Protein AF-A0A7S2F6W6-F1 (afdb_monomer_lite)

Structure (mmCIF, N/CA/C/O backbone):
data_AF-A0A7S2F6W6-F1
#
_entry.id   AF-A0A7S2F6W6-F1
#
loop_
_atom_site.group_PDB
_atom_site.id
_atom_site.type_symbol
_atom_site.label_atom_id
_atom_site.label_alt_id
_atom_site.label_comp_id
_atom_site.label_asym_id
_atom_site.label_entity_id
_atom_site.label_seq_id
_atom_site.pdbx_PDB_ins_code
_atom_site.Cartn_x
_atom_site.Cartn_y
_atom_site.Cartn_z
_atom_site.occupancy
_atom_site.B_iso_or_equiv
_atom_site.auth_seq_id
_atom_site.auth_comp_id
_atom_site.auth_asym_id
_atom_site.auth_atom_id
_atom_site.pdbx_PDB_model_num
ATOM 1 N N . ASP A 1 1 ? -5.584 -0.679 -5.404 1.00 75.81 1 ASP A N 1
ATOM 2 C CA . ASP A 1 1 ? -6.414 0.192 -4.549 1.00 75.81 1 ASP A CA 1
ATOM 3 C C . ASP A 1 1 ? -7.003 -0.511 -3.312 1.00 75.81 1 ASP A C 1
ATOM 5 O O . ASP A 1 1 ? -6.869 0.000 -2.208 1.00 75.81 1 ASP A O 1
ATOM 9 N N . GLY A 1 2 ? -7.574 -1.720 -3.434 1.00 91.69 2 GLY A N 1
ATOM 10 C CA . GLY A 1 2 ? -8.338 -2.366 -2.347 1.00 91.69 2 GLY A CA 1
ATOM 11 C C . GLY A 1 2 ? -7.714 -2.385 -0.938 1.00 91.69 2 GLY A C 1
ATOM 12 O O . GLY A 1 2 ? -8.423 -2.104 0.025 1.00 91.69 2 GLY A O 1
ATOM 13 N N . ALA A 1 3 ? -6.413 -2.676 -0.798 1.00 94.25 3 ALA A N 1
ATOM 14 C CA . ALA A 1 3 ? -5.747 -2.687 0.511 1.00 94.25 3 ALA A CA 1
ATOM 15 C C . ALA A 1 3 ? -5.611 -1.297 1.139 1.00 94.25 3 ALA A C 1
ATOM 17 O O . ALA A 1 3 ? -5.966 -1.122 2.301 1.00 94.25 3 ALA A O 1
ATOM 18 N N . CYS A 1 4 ? -5.179 -0.303 0.359 1.00 95.56 4 CYS A N 1
ATOM 19 C CA . CYS A 1 4 ? -5.076 1.077 0.826 1.00 95.56 4 CYS A CA 1
ATOM 20 C C . CYS A 1 4 ? -6.436 1.574 1.327 1.00 95.56 4 CYS A C 1
ATOM 22 O O . CYS A 1 4 ? -6.535 2.061 2.448 1.00 95.56 4 CYS A O 1
ATOM 24 N N . ARG A 1 5 ? -7.501 1.359 0.543 1.00 96.25 5 ARG A N 1
ATOM 25 C C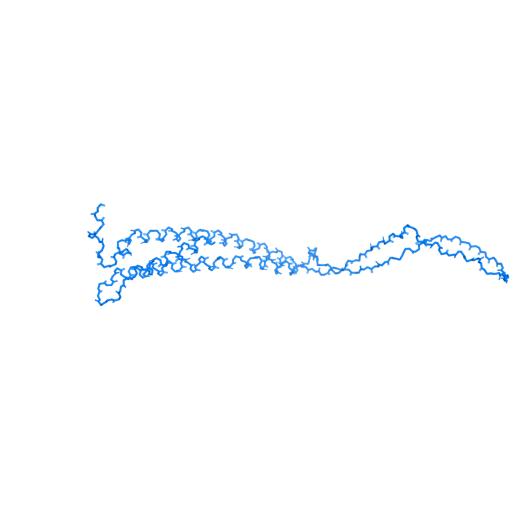A . ARG A 1 5 ? -8.862 1.752 0.926 1.00 96.25 5 ARG A CA 1
ATOM 26 C C . ARG A 1 5 ? -9.311 1.109 2.240 1.00 96.25 5 ARG A C 1
ATOM 28 O O . ARG A 1 5 ? -9.831 1.803 3.104 1.00 96.25 5 ARG A O 1
ATOM 35 N N . ARG A 1 6 ? -9.096 -0.201 2.405 1.00 97.56 6 ARG A N 1
ATOM 36 C CA . ARG A 1 6 ? -9.490 -0.934 3.622 1.00 97.56 6 ARG A CA 1
ATOM 37 C C . ARG A 1 6 ? -8.746 -0.436 4.862 1.00 97.56 6 ARG A C 1
ATOM 39 O O . ARG A 1 6 ? -9.393 -0.192 5.876 1.00 97.56 6 ARG A O 1
ATOM 46 N N . PHE A 1 7 ? -7.429 -0.232 4.777 1.00 98.06 7 PHE A N 1
ATOM 47 C CA . PHE A 1 7 ? -6.668 0.323 5.901 1.00 98.06 7 PHE A CA 1
ATOM 48 C C . PHE A 1 7 ? -7.068 1.772 6.211 1.00 98.06 7 PHE A C 1
ATOM 50 O O . PHE A 1 7 ? -7.196 2.111 7.381 1.00 98.06 7 PHE A O 1
ATOM 57 N N . THR A 1 8 ? -7.370 2.598 5.203 1.00 97.81 8 THR A N 1
ATOM 58 C CA . THR A 1 8 ? -7.921 3.949 5.417 1.00 97.81 8 THR A CA 1
ATOM 59 C C . THR A 1 8 ? -9.264 3.910 6.149 1.00 97.81 8 THR A C 1
ATOM 61 O O . THR A 1 8 ? -9.487 4.692 7.071 1.00 97.81 8 THR A O 1
ATOM 64 N N . THR A 1 9 ? -10.165 2.995 5.777 1.00 98.06 9 THR A N 1
ATOM 65 C CA . THR A 1 9 ? -11.448 2.829 6.475 1.00 98.06 9 THR A CA 1
ATOM 66 C C . THR A 1 9 ? -11.248 2.388 7.926 1.00 98.06 9 THR A C 1
ATOM 68 O O . THR A 1 9 ? -11.884 2.945 8.819 1.00 98.06 9 THR A O 1
ATOM 71 N N . LEU A 1 10 ? -10.347 1.431 8.174 1.00 97.81 10 LEU A N 1
ATOM 72 C CA . LEU A 1 10 ? -10.035 0.961 9.525 1.00 97.81 10 LEU A CA 1
ATOM 73 C C . LEU A 1 10 ? -9.416 2.070 10.389 1.00 97.81 10 LEU A C 1
ATOM 75 O O . LEU A 1 10 ? -9.822 2.260 11.531 1.00 97.81 10 LEU A O 1
ATOM 79 N N . GLU A 1 11 ? -8.481 2.841 9.836 1.00 97.94 11 GLU A N 1
ATOM 80 C CA . GLU A 1 11 ? -7.885 3.998 10.508 1.00 97.94 11 GLU A CA 1
ATOM 81 C C . GLU A 1 11 ? -8.943 5.042 10.884 1.00 97.94 11 GLU A C 1
ATOM 83 O O . GLU A 1 11 ? -8.954 5.537 12.012 1.00 97.94 11 GLU A O 1
ATOM 88 N N . ALA A 1 12 ? -9.839 5.379 9.951 1.00 98.19 12 ALA A N 1
ATOM 89 C CA . ALA A 1 12 ? -10.920 6.323 10.207 1.00 98.19 12 ALA A CA 1
ATOM 90 C C . ALA A 1 12 ? -11.840 5.817 11.327 1.00 98.19 12 ALA A C 1
ATOM 92 O O . ALA A 1 12 ? -12.173 6.571 12.241 1.00 98.19 12 ALA A O 1
ATOM 93 N N . TRP A 1 13 ? -12.192 4.530 11.300 1.00 97.56 13 TRP A N 1
ATOM 94 C CA . TRP A 1 13 ? -12.996 3.905 12.344 1.00 97.56 13 TRP A CA 1
ATOM 95 C C . TRP A 1 13 ? -12.310 3.949 13.720 1.00 97.56 13 TRP A C 1
ATOM 97 O O . TRP A 1 13 ? -12.945 4.345 14.697 1.00 97.56 13 TRP A O 1
ATOM 107 N N . LEU A 1 14 ? -11.011 3.640 13.803 1.00 96.88 14 LEU A N 1
ATOM 108 C CA . LEU A 1 14 ? -10.235 3.723 15.050 1.00 96.88 14 LEU A CA 1
ATOM 109 C C . LEU A 1 14 ? -10.179 5.155 15.604 1.00 96.88 14 LEU A C 1
ATOM 111 O O . LEU A 1 14 ? -10.375 5.370 16.801 1.00 96.88 14 LEU A O 1
ATOM 115 N N . LYS A 1 15 ? -9.975 6.152 14.735 1.00 96.81 15 LYS A N 1
ATOM 116 C CA . LYS A 1 15 ? -9.988 7.572 15.125 1.00 96.81 15 LYS A CA 1
ATOM 117 C C . LYS A 1 15 ? -11.339 7.993 15.701 1.00 96.81 15 LYS A C 1
ATOM 119 O O . LYS A 1 15 ? -11.375 8.668 16.723 1.00 96.81 15 LYS A O 1
ATOM 124 N N . LEU A 1 16 ? -12.443 7.548 15.099 1.00 96.00 16 LEU A N 1
ATOM 125 C CA . LEU A 1 16 ? -13.797 7.823 15.599 1.00 96.00 16 LEU A CA 1
ATOM 126 C C . LEU A 1 16 ? -14.106 7.121 16.931 1.00 96.00 16 LEU A C 1
ATOM 128 O O . LEU A 1 16 ? -14.972 7.576 17.673 1.00 96.00 16 LEU A O 1
ATOM 132 N N . LYS A 1 17 ? -13.410 6.023 17.246 1.00 92.56 17 LYS A N 1
ATOM 133 C CA . LYS A 1 17 ? -13.538 5.293 18.517 1.00 92.56 17 LYS A CA 1
ATOM 134 C C . LYS A 1 17 ? -12.668 5.844 19.647 1.00 92.56 17 LYS A C 1
ATOM 136 O O . LYS A 1 17 ? -12.763 5.346 20.769 1.00 92.56 17 LYS A O 1
ATOM 141 N N . THR A 1 18 ? -11.838 6.851 19.380 1.00 93.06 18 THR A N 1
ATOM 142 C CA . THR A 1 18 ? -11.000 7.475 20.410 1.00 93.06 18 THR A CA 1
ATOM 143 C C . THR A 1 18 ? -11.884 8.279 21.378 1.00 93.06 18 THR A C 1
ATOM 145 O O . THR A 1 18 ? -12.602 9.177 20.933 1.00 93.06 18 THR A O 1
ATOM 148 N N . PRO A 1 19 ? -11.875 7.981 22.691 1.00 94.25 19 PRO A N 1
ATOM 149 C CA . PRO A 1 19 ? -12.725 8.664 23.663 1.00 94.25 19 PRO A CA 1
ATOM 150 C C . PRO A 1 19 ? -12.205 10.072 23.988 1.00 94.25 19 PRO A C 1
ATOM 152 O O . PRO A 1 19 ? -11.071 10.435 23.667 1.00 94.25 19 PRO A O 1
ATOM 155 N N . LYS A 1 20 ? -13.028 10.861 24.691 1.00 94.25 20 LYS A N 1
ATOM 156 C CA . LYS A 1 20 ? -12.636 12.169 25.239 1.00 94.25 20 LYS A CA 1
ATOM 157 C C . LYS A 1 20 ? -11.363 12.039 26.083 1.00 94.25 20 LYS A C 1
ATOM 159 O O . LYS A 1 20 ? -11.270 11.136 26.911 1.00 94.25 20 LYS A O 1
ATOM 164 N N . VAL A 1 21 ? -10.414 12.960 25.919 1.00 94.56 21 VAL A N 1
ATOM 165 C CA . VAL A 1 21 ? -9.196 13.021 26.745 1.00 94.56 21 VAL A CA 1
ATOM 166 C C . VAL A 1 21 ? -9.573 13.287 28.205 1.00 94.56 21 VAL A C 1
ATOM 168 O O . VAL A 1 21 ? -10.305 14.232 28.496 1.00 94.56 21 VAL A O 1
ATOM 171 N N . GLU A 1 22 ? -9.087 12.438 29.105 1.00 92.00 22 GLU A N 1
ATOM 172 C CA . GLU A 1 22 ? -9.294 12.522 30.554 1.00 92.00 22 GLU A CA 1
ATOM 173 C C . GLU A 1 22 ? -7.974 12.203 31.264 1.00 92.00 22 GLU A C 1
ATOM 175 O O . GLU A 1 22 ? -7.065 11.614 30.668 1.00 92.00 22 GLU A O 1
ATOM 180 N N . ASP A 1 23 ? -7.873 12.617 32.525 1.00 90.69 23 ASP A N 1
ATOM 181 C CA . ASP A 1 23 ? -6.730 12.307 33.375 1.00 90.69 23 ASP A CA 1
ATOM 182 C C . ASP A 1 23 ? -6.950 10.944 34.053 1.00 90.69 23 ASP A C 1
ATOM 184 O O . ASP A 1 23 ? -7.934 10.740 34.766 1.00 90.69 23 ASP A O 1
ATOM 188 N N . GLY A 1 24 ? -6.063 9.987 33.779 1.00 91.88 24 GLY A N 1
ATOM 189 C CA . GLY A 1 24 ? -6.182 8.600 34.236 1.00 91.88 24 GLY A CA 1
ATOM 190 C C . GLY A 1 24 ? -7.023 7.670 33.342 1.00 91.88 24 GLY A C 1
ATOM 191 O O . GLY A 1 24 ? -7.702 8.081 32.405 1.00 91.88 24 GLY A O 1
ATOM 192 N N . ASN A 1 25 ? -6.938 6.362 33.621 1.00 93.00 25 ASN A N 1
ATOM 193 C CA . ASN A 1 25 ? -7.613 5.284 32.873 1.00 93.00 25 ASN A CA 1
ATOM 194 C C . ASN A 1 25 ? -7.345 5.297 31.347 1.00 93.00 25 ASN A C 1
ATOM 196 O O . ASN A 1 25 ? -8.248 5.111 30.527 1.00 93.00 25 ASN A O 1
ATOM 200 N N . ASN A 1 26 ? -6.083 5.523 30.966 1.00 95.56 26 ASN A N 1
ATOM 201 C CA . ASN A 1 26 ? -5.667 5.670 29.567 1.00 95.56 26 ASN A CA 1
ATOM 202 C C . ASN A 1 26 ? -5.125 4.385 28.926 1.00 95.56 26 ASN A C 1
ATOM 204 O O . ASN A 1 26 ? -4.942 4.362 27.717 1.00 95.56 26 ASN A O 1
ATOM 208 N N . PHE A 1 27 ? -4.972 3.286 29.675 1.00 96.31 27 PHE A N 1
ATOM 209 C CA . PHE A 1 27 ? -4.410 2.035 29.144 1.00 96.31 27 PHE A CA 1
ATOM 210 C C . PHE A 1 27 ? -5.110 1.550 27.863 1.00 96.31 27 PHE A C 1
ATOM 212 O O . PHE A 1 27 ? -4.455 1.247 26.870 1.00 96.31 27 PHE A O 1
ATOM 219 N N . GLY A 1 28 ? -6.448 1.503 27.839 1.00 95.94 28 GLY A N 1
ATOM 220 C CA . GLY A 1 28 ? -7.168 1.087 26.631 1.00 95.94 28 GLY A CA 1
ATOM 221 C C . GLY A 1 28 ? -7.053 2.092 25.481 1.00 95.94 28 GLY A C 1
ATOM 222 O O . GLY A 1 28 ? -7.034 1.693 24.319 1.00 95.94 28 GLY A O 1
ATOM 223 N N . VAL A 1 29 ? -6.912 3.383 25.792 1.00 96.75 29 VAL A N 1
ATOM 224 C CA . VAL A 1 29 ? -6.647 4.430 24.793 1.00 96.75 29 VAL A CA 1
ATOM 225 C C . VAL A 1 29 ? -5.250 4.248 24.194 1.00 96.75 29 VAL A C 1
ATOM 227 O O . VAL A 1 29 ? -5.077 4.410 22.988 1.00 96.75 29 VAL A O 1
ATOM 230 N N . ASP A 1 30 ? -4.266 3.847 24.995 1.00 97.69 30 ASP A N 1
ATOM 231 C CA . ASP A 1 30 ? -2.911 3.558 24.522 1.00 97.69 30 ASP A CA 1
ATOM 232 C C . ASP A 1 30 ? -2.879 2.313 23.628 1.00 97.69 30 ASP A C 1
ATOM 234 O O . ASP A 1 30 ? -2.232 2.325 22.580 1.00 97.69 30 ASP A O 1
ATOM 238 N N . VAL A 1 31 ? -3.664 1.279 23.953 1.00 97.81 31 VAL A N 1
ATOM 239 C CA . VAL A 1 31 ? -3.865 0.117 23.067 1.00 97.81 31 VAL A CA 1
ATOM 240 C C . VAL A 1 31 ? -4.481 0.543 21.726 1.00 97.81 31 VAL A C 1
ATOM 242 O O . VAL A 1 31 ? -3.995 0.132 20.669 1.00 97.81 31 VAL A O 1
ATOM 245 N N . GLN A 1 32 ? -5.502 1.410 21.740 1.00 97.38 32 GLN A N 1
ATOM 246 C CA . GLN A 1 32 ? -6.076 1.977 20.512 1.00 97.38 32 GLN A CA 1
ATOM 247 C C . GLN A 1 32 ? -5.033 2.763 19.703 1.00 97.38 32 GLN A C 1
ATOM 249 O O . GLN A 1 32 ? -4.961 2.598 18.485 1.00 97.38 32 GLN A O 1
ATOM 254 N N . ARG A 1 33 ? -4.209 3.591 20.359 1.00 97.38 33 ARG A N 1
ATOM 255 C CA . ARG A 1 33 ? -3.138 4.368 19.707 1.00 97.38 33 ARG A CA 1
ATOM 256 C C . ARG A 1 33 ? -2.090 3.464 19.071 1.00 97.38 33 ARG A C 1
ATOM 258 O O . ARG A 1 33 ? -1.700 3.708 17.930 1.00 97.38 33 ARG A O 1
ATOM 265 N N . GLN A 1 34 ? -1.680 2.410 19.770 1.00 98.19 34 GLN A N 1
ATOM 266 C CA . GLN A 1 34 ? -0.723 1.441 19.248 1.00 98.19 34 GLN A CA 1
ATOM 267 C C . GLN A 1 34 ? -1.280 0.738 18.005 1.00 98.19 34 GLN A C 1
ATOM 269 O O . GLN A 1 34 ? -0.588 0.645 16.991 1.00 98.19 34 GLN A O 1
ATOM 274 N N . PHE A 1 35 ? -2.542 0.297 18.040 1.00 98.31 35 PHE A N 1
ATOM 275 C CA . PHE A 1 35 ? -3.166 -0.327 16.873 1.00 98.31 35 PHE A CA 1
ATOM 276 C C . PHE A 1 35 ? -3.331 0.657 15.708 1.00 98.31 35 PHE A C 1
ATOM 278 O O . PHE A 1 35 ? -3.014 0.327 14.564 1.00 98.31 35 PHE A O 1
ATOM 285 N N . LEU A 1 36 ? -3.749 1.892 15.993 1.00 98.31 36 LEU A N 1
ATOM 286 C CA . LEU A 1 36 ? -3.867 2.953 14.996 1.00 98.31 36 LEU A CA 1
ATOM 287 C C . LEU A 1 36 ? -2.532 3.227 14.291 1.00 98.31 36 LEU A C 1
ATOM 289 O O . LEU A 1 36 ? -2.519 3.328 13.064 1.00 98.31 36 LEU A O 1
ATOM 293 N N . SER A 1 37 ? -1.427 3.299 15.038 1.00 98.38 37 SER A N 1
ATOM 294 C CA . SER A 1 37 ? -0.086 3.498 14.473 1.00 98.38 37 SER A CA 1
ATOM 295 C C . SER A 1 37 ? 0.270 2.393 13.477 1.00 98.38 37 SER A C 1
ATOM 297 O O . SER A 1 37 ? 0.672 2.675 12.351 1.00 98.38 37 SER A O 1
ATOM 299 N N . VAL A 1 38 ? 0.040 1.132 13.851 1.00 98.38 38 VAL A N 1
ATOM 300 C CA . VAL A 1 38 ? 0.313 -0.027 12.987 1.00 98.38 38 VAL A CA 1
ATOM 301 C C . VAL A 1 38 ? -0.528 0.017 11.704 1.00 98.38 38 VAL A C 1
ATOM 303 O O . VAL A 1 38 ? -0.012 -0.191 10.605 1.00 98.38 38 VAL A O 1
ATOM 306 N N . VAL A 1 39 ? -1.821 0.342 11.808 1.00 98.38 39 VAL A N 1
ATOM 307 C CA . VAL A 1 39 ? -2.708 0.468 10.636 1.00 98.38 39 VAL A CA 1
ATOM 308 C C . VAL A 1 39 ? -2.261 1.605 9.712 1.00 98.38 39 VAL A C 1
ATOM 310 O O . VAL A 1 39 ? -2.318 1.460 8.486 1.00 98.38 39 VAL A O 1
ATOM 313 N N . GLN A 1 40 ? -1.786 2.722 10.270 1.00 98.31 40 GLN A N 1
ATOM 314 C CA . GLN A 1 40 ? -1.248 3.838 9.491 1.00 98.31 40 GLN A CA 1
ATOM 315 C C . GLN A 1 40 ? 0.007 3.438 8.716 1.00 98.31 40 GLN A C 1
ATOM 317 O O . GLN A 1 40 ? 0.105 3.770 7.531 1.00 98.31 40 GLN A O 1
ATOM 322 N N . ASP A 1 41 ? 0.913 2.677 9.327 1.00 98.44 41 ASP A N 1
ATOM 323 C CA . ASP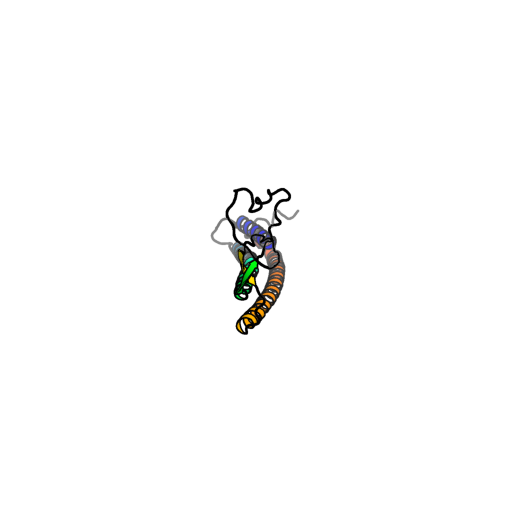 A 1 41 ? 2.102 2.152 8.651 1.00 98.44 41 ASP A CA 1
ATOM 324 C C . ASP A 1 41 ? 1.723 1.240 7.477 1.00 98.44 41 ASP A C 1
ATOM 326 O O . ASP A 1 41 ? 2.246 1.394 6.367 1.00 98.44 41 ASP A O 1
ATOM 330 N N . TYR A 1 42 ? 0.744 0.350 7.668 1.00 98.31 42 TYR A N 1
ATOM 331 C CA . TYR A 1 42 ? 0.266 -0.551 6.611 1.00 98.31 42 TYR A CA 1
ATOM 332 C C . TYR A 1 42 ? -0.411 0.202 5.464 1.00 98.31 42 TYR A C 1
ATOM 334 O O . TYR A 1 42 ? -0.156 -0.086 4.288 1.00 98.31 42 TYR A O 1
ATOM 342 N N . ARG A 1 43 ? -1.233 1.210 5.781 1.00 97.94 43 ARG A N 1
ATOM 343 C CA . ARG A 1 43 ? -1.829 2.110 4.784 1.00 97.94 43 ARG A CA 1
ATOM 344 C C . ARG A 1 43 ? -0.746 2.846 3.995 1.00 97.94 43 ARG A C 1
ATOM 346 O O . ARG A 1 43 ? -0.808 2.881 2.767 1.00 97.94 43 ARG A O 1
ATOM 353 N N . ASN A 1 44 ? 0.242 3.417 4.684 1.00 97.81 44 ASN A N 1
ATOM 354 C CA . ASN A 1 44 ? 1.333 4.171 4.065 1.00 97.81 44 ASN A CA 1
ATOM 355 C C . ASN A 1 44 ? 2.158 3.284 3.128 1.00 97.81 44 ASN A C 1
ATOM 357 O O . ASN A 1 44 ? 2.451 3.689 2.001 1.00 97.81 44 ASN A O 1
ATOM 361 N N . TYR A 1 45 ? 2.474 2.060 3.555 1.00 97.69 45 TYR A N 1
ATOM 362 C CA . TYR A 1 45 ? 3.140 1.076 2.708 1.00 97.69 45 TYR A CA 1
ATOM 363 C C . TYR A 1 45 ? 2.314 0.764 1.454 1.00 97.69 45 TYR A C 1
ATOM 365 O O . TYR A 1 45 ? 2.822 0.864 0.337 1.00 97.69 45 TYR A O 1
ATOM 373 N N . ALA A 1 46 ? 1.025 0.440 1.619 1.00 96.81 46 ALA A N 1
ATOM 374 C CA . ALA A 1 46 ? 0.147 0.105 0.500 1.00 96.81 46 ALA A CA 1
ATOM 375 C C . ALA A 1 46 ? 0.031 1.257 -0.514 1.00 96.81 46 ALA A C 1
ATOM 377 O O . ALA A 1 46 ? 0.056 1.018 -1.723 1.00 96.81 46 ALA A O 1
ATOM 378 N N . TYR A 1 47 ? -0.067 2.498 -0.030 1.00 96.75 47 TYR A N 1
ATOM 379 C CA . TYR A 1 47 ? -0.103 3.691 -0.875 1.00 96.75 47 TYR A CA 1
ATOM 380 C C . TYR A 1 47 ? 1.215 3.895 -1.633 1.00 96.75 47 TYR A C 1
ATOM 382 O O . TYR A 1 47 ? 1.206 4.062 -2.854 1.00 96.75 47 TYR A O 1
ATOM 390 N N . LYS A 1 48 ? 2.355 3.814 -0.933 1.00 96.12 48 LYS A N 1
ATOM 391 C CA . LYS A 1 48 ? 3.691 3.968 -1.525 1.00 96.12 48 LYS A CA 1
ATOM 392 C C . LYS A 1 48 ? 3.930 2.962 -2.651 1.00 96.12 48 LYS A C 1
ATOM 394 O O . LYS A 1 48 ? 4.365 3.354 -3.735 1.00 96.12 48 LYS A O 1
ATOM 399 N N . GLU A 1 49 ? 3.626 1.688 -2.414 1.00 95.12 49 GLU A N 1
ATOM 400 C CA . GLU A 1 49 ? 3.814 0.642 -3.422 1.00 95.12 49 GLU A CA 1
ATOM 401 C C . GLU A 1 49 ? 2.887 0.840 -4.626 1.00 95.12 49 GLU A C 1
ATOM 403 O O . GLU A 1 49 ? 3.340 0.720 -5.764 1.00 95.12 49 GLU A O 1
ATOM 408 N N . LEU A 1 50 ? 1.625 1.228 -4.400 1.00 93.75 50 LEU A N 1
ATOM 409 C CA . LEU A 1 50 ? 0.668 1.518 -5.472 1.00 93.75 50 LEU A CA 1
ATOM 410 C C . LEU A 1 50 ? 1.144 2.670 -6.369 1.00 93.75 50 LEU A C 1
ATOM 412 O O . LEU A 1 50 ? 1.156 2.532 -7.593 1.00 93.75 50 LEU A O 1
ATOM 416 N N . CYS A 1 51 ? 1.574 3.788 -5.778 1.00 93.75 51 CYS A N 1
ATOM 417 C CA . CYS A 1 51 ? 2.102 4.930 -6.528 1.00 93.75 51 CYS A CA 1
ATOM 418 C C . CYS A 1 51 ? 3.408 4.598 -7.261 1.00 93.75 51 CYS A C 1
ATOM 420 O O . CYS A 1 51 ? 3.675 5.159 -8.326 1.00 93.75 51 CYS A O 1
ATOM 422 N N . GLY A 1 52 ? 4.212 3.689 -6.705 1.00 93.81 52 GLY A N 1
ATOM 423 C CA . GLY A 1 52 ? 5.483 3.252 -7.273 1.00 93.81 52 GLY A CA 1
ATOM 424 C C . GLY A 1 52 ? 5.364 2.306 -8.471 1.00 93.81 52 GLY A C 1
ATOM 425 O O . GLY A 1 52 ? 6.375 2.067 -9.129 1.00 93.81 52 GLY A O 1
ATOM 426 N N . LEU A 1 53 ? 4.172 1.783 -8.789 1.00 91.81 53 LEU A N 1
ATOM 427 C CA . LEU A 1 53 ? 3.985 0.858 -9.918 1.00 91.81 53 LEU A CA 1
ATOM 428 C C . LEU A 1 53 ? 4.345 1.491 -11.268 1.00 91.81 53 LEU A C 1
ATOM 430 O O . LEU A 1 53 ? 4.951 0.834 -12.111 1.00 91.81 53 LEU A O 1
ATOM 434 N N . LYS A 1 54 ? 4.044 2.783 -11.455 1.00 93.31 54 LYS A N 1
ATOM 435 C CA . LYS A 1 54 ? 4.351 3.506 -12.702 1.00 93.31 54 LYS A CA 1
ATOM 436 C C . LYS A 1 54 ? 5.853 3.615 -12.984 1.00 93.31 54 LYS A C 1
ATOM 438 O O . LYS A 1 54 ? 6.246 3.773 -14.137 1.00 93.31 54 LYS A O 1
ATOM 443 N N . ASN A 1 55 ? 6.688 3.529 -11.944 1.00 94.06 55 ASN A N 1
ATOM 444 C CA . ASN A 1 55 ? 8.132 3.715 -12.070 1.00 94.06 55 ASN A CA 1
ATOM 445 C C . ASN A 1 55 ? 8.754 2.633 -12.952 1.00 94.06 55 ASN A C 1
ATOM 447 O O . ASN A 1 55 ? 9.674 2.927 -13.704 1.00 94.06 55 ASN A O 1
ATOM 451 N N . HIS A 1 56 ? 8.229 1.404 -12.908 1.00 94.69 56 HIS A N 1
ATOM 452 C CA . HIS A 1 56 ? 8.714 0.337 -13.778 1.00 94.69 56 HIS A CA 1
ATOM 453 C C . HIS A 1 56 ? 8.473 0.677 -15.254 1.00 94.69 56 HIS A C 1
ATOM 455 O O . HIS A 1 56 ? 9.406 0.630 -16.050 1.00 94.69 56 HIS A O 1
ATOM 461 N N . SER A 1 57 ? 7.260 1.111 -15.611 1.00 94.75 57 SER A N 1
ATOM 462 C CA . SER A 1 57 ? 6.933 1.518 -16.982 1.00 94.75 57 SER A CA 1
ATOM 463 C C . SER A 1 57 ? 7.789 2.692 -17.461 1.00 94.75 57 SER A C 1
ATOM 465 O O . SER A 1 57 ? 8.261 2.675 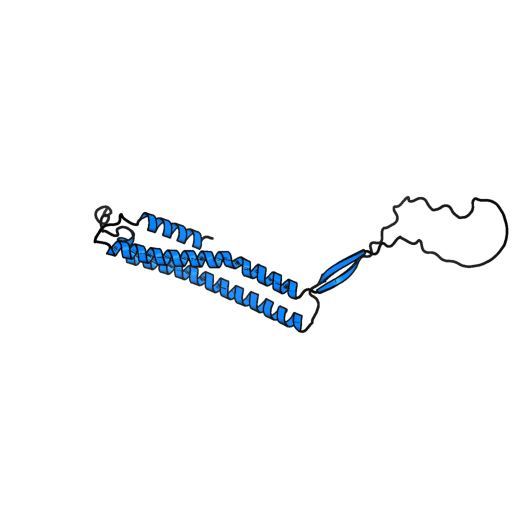-18.595 1.00 94.75 57 SER A O 1
ATOM 467 N N . TRP A 1 58 ? 8.025 3.680 -16.592 1.00 96.38 58 TRP A N 1
ATOM 468 C CA . TRP A 1 58 ? 8.907 4.809 -16.889 1.00 96.38 58 TRP A CA 1
ATOM 469 C C . TRP A 1 58 ? 10.353 4.361 -17.131 1.00 96.38 58 TRP A C 1
ATOM 471 O O . TRP A 1 58 ? 10.911 4.638 -18.189 1.00 96.38 58 TRP A O 1
ATOM 481 N N . ASN A 1 59 ? 10.942 3.610 -16.196 1.00 96.00 59 ASN A N 1
ATOM 482 C CA . ASN A 1 59 ? 12.321 3.128 -16.310 1.00 96.00 59 ASN A CA 1
ATOM 483 C C . ASN A 1 59 ? 12.506 2.260 -17.561 1.00 96.00 59 ASN A C 1
ATOM 485 O O . ASN A 1 59 ? 13.496 2.394 -18.276 1.00 96.00 59 ASN A O 1
ATOM 489 N N . ARG A 1 60 ? 11.519 1.415 -17.867 1.00 95.06 60 ARG A N 1
ATOM 490 C CA . ARG A 1 60 ? 11.499 0.576 -19.066 1.00 95.06 60 ARG A CA 1
ATOM 491 C C . ARG A 1 60 ? 11.479 1.407 -20.352 1.00 95.06 60 ARG A C 1
ATOM 493 O O . ARG A 1 60 ? 12.201 1.073 -21.288 1.00 95.06 60 ARG A O 1
ATOM 500 N N . ALA A 1 61 ? 10.702 2.491 -20.393 1.00 93.88 61 ALA A N 1
ATOM 501 C CA . ALA A 1 61 ? 10.673 3.413 -21.529 1.00 93.88 61 ALA A CA 1
ATOM 502 C C . ALA A 1 61 ? 12.017 4.135 -21.715 1.00 93.88 61 ALA A C 1
ATOM 504 O O . ALA A 1 61 ? 12.561 4.125 -22.815 1.00 93.88 61 ALA A O 1
ATOM 505 N N . VAL A 1 62 ? 12.594 4.669 -20.633 1.00 94.06 62 VAL A N 1
ATOM 506 C CA . VAL A 1 62 ? 13.895 5.366 -20.656 1.00 94.06 62 VAL A CA 1
ATOM 507 C C . VAL A 1 62 ? 15.015 4.453 -21.160 1.00 94.06 62 VAL A C 1
ATOM 509 O O . VAL A 1 62 ? 15.837 4.847 -21.987 1.00 94.06 62 VAL A O 1
ATOM 512 N N . VAL A 1 63 ? 15.046 3.207 -20.685 1.00 92.81 63 VAL A N 1
ATOM 513 C CA . VAL A 1 63 ? 16.048 2.224 -21.110 1.00 92.81 63 VAL A CA 1
ATOM 514 C C . VAL A 1 63 ? 15.836 1.802 -22.562 1.00 92.81 63 VAL A C 1
ATOM 516 O O . VAL A 1 63 ? 16.817 1.644 -23.283 1.00 92.81 63 VAL A O 1
ATOM 519 N N . SER A 1 64 ? 14.584 1.663 -23.009 1.00 89.31 64 SER A N 1
ATOM 520 C CA . SER A 1 64 ? 14.273 1.389 -24.417 1.00 89.31 64 SER A CA 1
ATOM 521 C C . SER A 1 64 ? 14.755 2.517 -25.326 1.00 89.31 64 SER A C 1
ATOM 523 O O . SER A 1 64 ? 15.449 2.246 -26.301 1.00 89.31 64 SER A O 1
ATOM 525 N N . GLU A 1 65 ? 14.465 3.770 -24.970 1.00 89.94 65 GLU A N 1
ATOM 526 C CA . GLU A 1 65 ? 14.926 4.946 -25.714 1.00 89.94 65 GLU A CA 1
ATOM 527 C C . GLU A 1 65 ? 16.460 5.003 -25.784 1.00 89.94 65 GLU A C 1
ATOM 529 O O . GLU A 1 65 ? 17.024 5.305 -26.831 1.00 89.94 65 GLU A O 1
ATOM 534 N N . SER A 1 66 ? 17.149 4.629 -24.702 1.00 89.31 66 SER A N 1
ATOM 535 C CA . SER A 1 66 ? 18.620 4.603 -24.647 1.00 89.31 66 SER A CA 1
ATOM 536 C C . SER A 1 66 ? 19.261 3.569 -25.591 1.00 89.31 66 SER A C 1
ATOM 538 O O . SER A 1 66 ? 20.460 3.646 -25.863 1.00 89.31 66 SER A O 1
ATOM 540 N N . MET A 1 67 ? 18.490 2.591 -26.082 1.00 85.50 67 MET A N 1
ATOM 5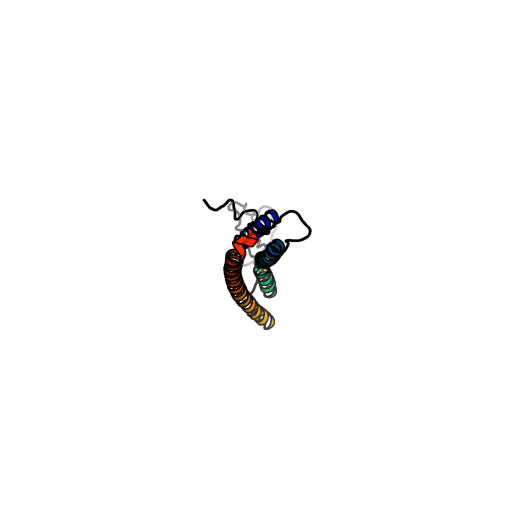41 C CA . MET A 1 67 ? 18.944 1.601 -27.069 1.00 85.50 67 MET A CA 1
ATOM 542 C C . MET A 1 67 ? 18.653 2.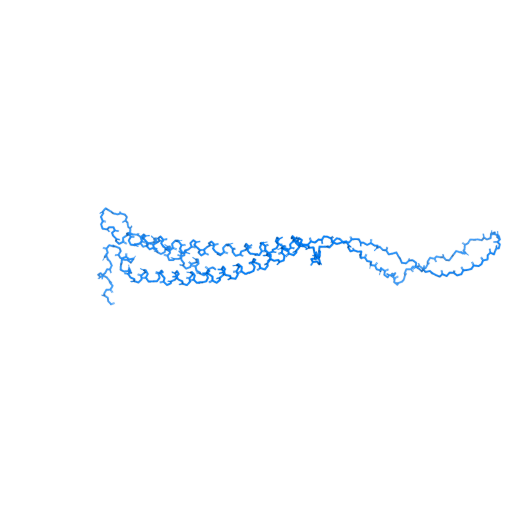015 -28.519 1.00 85.50 67 MET A C 1
ATOM 544 O O . MET A 1 67 ? 19.158 1.388 -29.455 1.00 85.50 67 MET A O 1
ATOM 548 N N . GLU A 1 68 ? 17.829 3.040 -28.725 1.00 84.62 68 GLU A N 1
ATOM 549 C CA . GLU A 1 68 ? 17.431 3.494 -30.052 1.00 84.62 68 GLU A CA 1
ATOM 550 C C . GLU A 1 68 ? 18.512 4.367 -30.698 1.00 84.62 68 GLU A C 1
ATOM 552 O O . GLU A 1 68 ? 19.208 5.144 -30.047 1.00 84.62 68 GLU A O 1
ATOM 557 N N . HIS A 1 69 ? 18.636 4.265 -32.019 1.00 76.31 69 HIS A N 1
ATOM 558 C CA . HIS A 1 69 ? 19.460 5.156 -32.831 1.00 76.31 69 HIS A CA 1
ATOM 559 C C . HIS A 1 69 ? 18.635 5.685 -34.004 1.00 76.31 69 HIS A C 1
ATOM 561 O O . HIS A 1 69 ? 17.742 5.003 -34.512 1.00 76.31 69 HIS A O 1
ATOM 567 N N . THR A 1 70 ? 18.914 6.919 -34.420 1.00 76.50 70 THR A N 1
ATOM 568 C CA . THR A 1 70 ? 18.230 7.541 -35.556 1.00 76.50 70 THR A CA 1
ATOM 569 C C . THR A 1 70 ? 18.765 6.954 -36.857 1.00 76.50 70 THR A C 1
ATOM 571 O O . THR A 1 70 ? 19.955 7.056 -37.148 1.00 76.50 70 THR A O 1
ATOM 574 N N . VAL A 1 71 ? 17.875 6.357 -37.636 1.00 73.75 71 VAL A N 1
ATOM 575 C CA . VAL A 1 71 ? 18.115 5.851 -38.984 1.00 73.75 71 VAL A CA 1
ATOM 576 C C . VAL A 1 71 ? 17.341 6.729 -39.961 1.00 73.75 71 VAL A C 1
ATOM 578 O O . VAL A 1 71 ? 16.167 7.034 -39.754 1.00 73.75 71 VAL A O 1
ATOM 581 N N . THR A 1 72 ? 18.007 7.165 -41.022 1.00 75.38 72 THR A N 1
ATOM 582 C CA . THR A 1 72 ? 17.394 7.962 -42.085 1.00 75.38 72 THR A CA 1
ATOM 583 C C . THR A 1 72 ? 16.851 7.018 -43.153 1.00 75.38 72 THR A C 1
ATOM 585 O O . THR A 1 72 ? 17.624 6.307 -43.790 1.00 75.38 72 THR A O 1
ATOM 588 N N . GLU A 1 73 ? 15.537 7.000 -43.357 1.00 75.62 73 GLU A N 1
ATOM 589 C CA . GLU A 1 73 ? 14.880 6.202 -44.397 1.00 75.62 73 GLU A CA 1
ATOM 590 C C . GLU A 1 73 ? 14.411 7.115 -45.543 1.00 75.62 73 GLU A C 1
ATOM 592 O O . GLU A 1 73 ? 13.741 8.128 -45.317 1.00 75.62 73 GLU A O 1
ATOM 597 N N . GLU A 1 74 ? 14.760 6.770 -46.789 1.00 69.88 74 GLU A N 1
ATOM 598 C CA . GLU A 1 74 ? 14.220 7.435 -47.983 1.00 69.88 74 GLU A CA 1
ATOM 599 C C . GLU A 1 74 ? 12.879 6.797 -48.370 1.00 69.88 74 GLU A C 1
ATOM 601 O O . GLU A 1 74 ? 12.817 5.622 -48.735 1.00 69.88 74 GLU A O 1
ATOM 606 N N . LEU A 1 75 ? 11.799 7.580 -48.336 1.00 63.09 75 LEU A N 1
ATOM 607 C CA . LEU A 1 75 ? 10.497 7.183 -48.869 1.00 63.09 75 LEU A CA 1
ATOM 608 C C . LEU A 1 75 ? 10.392 7.647 -50.324 1.00 63.09 75 LEU A C 1
ATOM 610 O O . LEU A 1 75 ? 10.415 8.848 -50.615 1.00 63.09 75 LEU A O 1
ATOM 614 N N . SER A 1 76 ? 10.270 6.682 -51.238 1.00 63.44 76 SER A N 1
ATOM 615 C CA . SER A 1 76 ? 9.964 6.938 -52.646 1.00 63.44 76 SER A CA 1
ATOM 616 C C . SER A 1 76 ? 8.480 6.692 -52.895 1.00 63.44 76 SER A C 1
ATOM 618 O O . SER A 1 76 ? 8.008 5.558 -52.913 1.00 63.44 76 SER A O 1
ATOM 620 N N . GLU A 1 77 ? 7.725 7.773 -53.072 1.00 60.94 77 GLU A N 1
ATOM 621 C CA . GLU A 1 77 ? 6.317 7.684 -53.441 1.00 60.94 77 GLU A CA 1
ATOM 622 C C . GLU A 1 77 ? 6.194 7.930 -54.946 1.00 60.94 77 GLU A C 1
ATOM 624 O O . GLU A 1 77 ? 6.381 9.040 -55.449 1.00 60.94 77 GLU A O 1
ATOM 629 N N . CYS A 1 78 ? 5.941 6.860 -55.702 1.00 50.84 78 CYS A N 1
ATOM 630 C CA . CYS A 1 78 ? 5.736 6.962 -57.140 1.00 50.84 78 CYS A CA 1
ATOM 631 C C . CYS A 1 78 ? 4.295 7.416 -57.393 1.00 50.84 78 CYS A C 1
ATOM 633 O O . CYS A 1 78 ? 3.369 6.601 -57.459 1.00 50.84 78 CYS A O 1
ATOM 635 N N . ARG A 1 79 ? 4.083 8.732 -57.506 1.00 53.69 79 ARG A N 1
ATOM 636 C CA . ARG A 1 79 ? 2.774 9.273 -57.879 1.00 53.69 79 ARG A CA 1
ATOM 637 C C . ARG A 1 79 ? 2.466 8.852 -59.317 1.00 53.69 79 ARG A C 1
ATOM 639 O O . ARG A 1 79 ? 3.043 9.387 -60.264 1.00 53.69 79 ARG A O 1
ATOM 646 N N . LYS A 1 80 ? 1.550 7.895 -59.498 1.00 58.03 80 LYS A N 1
ATO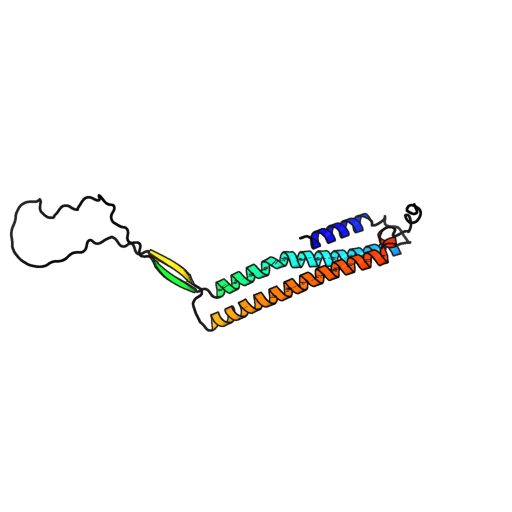M 647 C CA . LYS A 1 80 ? 1.027 7.567 -60.831 1.00 58.03 80 LYS A CA 1
ATOM 648 C C . LYS A 1 80 ? 0.383 8.823 -61.423 1.00 58.03 80 LYS A C 1
ATOM 650 O O . LYS A 1 80 ? -0.373 9.519 -60.743 1.00 58.03 80 LYS A O 1
ATOM 655 N N . ARG A 1 81 ? 0.718 9.130 -62.682 1.00 55.22 81 ARG A N 1
ATOM 656 C CA . ARG A 1 81 ? 0.099 10.223 -63.445 1.00 55.22 81 ARG A CA 1
ATOM 657 C C . ARG A 1 81 ? -1.427 10.024 -63.402 1.00 55.22 81 ARG A C 1
ATOM 659 O O . ARG A 1 81 ? -1.859 8.911 -63.691 1.00 55.22 81 ARG A O 1
ATOM 666 N N . PRO A 1 82 ? -2.230 11.045 -63.052 1.00 57.69 82 PRO A N 1
ATOM 667 C CA . PRO A 1 82 ? -3.681 10.920 -63.117 1.00 57.69 82 PRO A CA 1
ATOM 668 C C . PRO A 1 82 ? -4.092 10.578 -64.555 1.00 57.69 82 PRO A C 1
ATOM 670 O O . PRO A 1 82 ? -3.648 11.234 -65.504 1.00 57.69 82 PRO A O 1
ATOM 673 N N . GLU A 1 83 ? -4.887 9.519 -64.713 1.00 54.44 83 GLU A N 1
ATOM 674 C CA . GLU A 1 83 ? -5.448 9.121 -66.005 1.00 54.44 83 GLU A CA 1
ATOM 675 C C . GLU A 1 83 ? -6.286 10.291 -66.543 1.00 54.44 83 GLU A C 1
ATOM 677 O O . GLU A 1 83 ? -7.265 10.697 -65.923 1.00 54.44 83 GLU A O 1
ATOM 682 N N . GLY A 1 84 ? -5.838 10.901 -67.647 1.00 57.28 84 GLY A N 1
ATOM 683 C CA . GLY A 1 84 ? -6.491 12.063 -68.267 1.00 57.28 84 GLY A CA 1
ATOM 684 C C . GLY A 1 84 ? -5.672 13.359 -68.317 1.00 57.28 84 GLY A C 1
ATOM 685 O O . GLY A 1 84 ? -6.157 14.347 -68.863 1.00 57.28 84 GLY A O 1
ATOM 686 N N . ALA A 1 85 ? -4.435 13.397 -67.804 1.00 55.16 85 ALA A N 1
ATOM 687 C CA . ALA A 1 85 ? -3.580 14.578 -67.979 1.00 55.16 85 ALA A CA 1
ATOM 688 C C . ALA A 1 85 ? -3.280 14.827 -69.478 1.00 55.16 85 ALA A C 1
ATOM 690 O O . ALA A 1 85 ? -2.823 13.894 -70.151 1.00 55.16 85 ALA A O 1
ATOM 691 N N . PRO A 1 86 ? -3.491 16.050 -70.007 1.00 57.88 86 PRO A N 1
ATOM 692 C CA . PRO A 1 86 ? -3.313 16.333 -71.427 1.00 57.88 86 PRO A CA 1
ATOM 693 C C . PRO A 1 86 ? -1.882 16.012 -71.870 1.00 57.88 86 PRO A C 1
ATOM 695 O O . PRO A 1 86 ? -0.900 16.340 -71.195 1.00 57.88 86 PRO A O 1
ATOM 698 N N . ARG A 1 87 ? -1.767 15.313 -73.003 1.00 55.66 87 ARG A N 1
ATOM 699 C CA . ARG A 1 87 ? -0.482 15.004 -73.632 1.00 55.66 87 ARG A CA 1
ATOM 700 C C . ARG A 1 87 ? 0.144 16.332 -74.054 1.00 55.66 87 ARG A C 1
ATOM 702 O O . ARG A 1 87 ? -0.506 17.106 -74.748 1.00 55.66 87 ARG A O 1
ATOM 709 N N . ALA A 1 88 ? 1.373 16.604 -73.609 1.00 54.12 88 ALA A N 1
ATOM 710 C CA . ALA A 1 88 ? 2.100 17.786 -74.059 1.00 54.12 88 ALA A CA 1
ATOM 711 C C . ALA A 1 88 ? 2.116 17.804 -75.601 1.00 54.12 88 ALA A C 1
ATOM 713 O O . ALA A 1 88 ? 2.312 16.735 -76.197 1.00 54.12 88 ALA A O 1
ATOM 714 N N . PRO A 1 89 ? 1.855 18.958 -76.239 1.00 53.31 89 PRO A N 1
ATOM 715 C CA . PRO A 1 89 ? 1.805 19.042 -77.690 1.00 53.31 89 PRO A CA 1
ATOM 716 C C . PRO A 1 89 ? 3.148 18.603 -78.277 1.00 53.31 89 PRO A C 1
ATOM 718 O O . PRO A 1 89 ? 4.211 18.941 -77.752 1.00 53.31 89 PRO A O 1
ATOM 721 N N . ALA A 1 90 ? 3.088 17.793 -79.334 1.00 51.69 90 ALA A N 1
ATOM 722 C CA . ALA A 1 90 ? 4.274 17.378 -80.069 1.00 51.69 90 ALA A CA 1
ATOM 723 C C . ALA A 1 90 ? 4.978 18.623 -80.642 1.00 51.69 90 ALA A C 1
ATOM 725 O O . ALA A 1 90 ? 4.290 19.558 -81.061 1.00 51.69 90 ALA A O 1
ATOM 726 N N . PRO A 1 91 ? 6.321 18.667 -80.666 1.00 49.84 91 PRO A N 1
ATOM 727 C CA . PRO A 1 91 ? 7.041 19.800 -81.226 1.00 49.84 91 PRO A CA 1
ATOM 728 C C . PRO A 1 91 ? 6.860 19.762 -82.746 1.00 49.84 91 PRO A C 1
ATOM 730 O O . PRO A 1 91 ? 7.536 18.996 -83.427 1.00 49.84 91 PRO A O 1
ATOM 733 N N . GLY A 1 92 ? 5.888 20.507 -83.275 1.00 52.53 92 GLY A N 1
ATOM 734 C CA . GLY A 1 92 ? 5.590 20.413 -84.704 1.00 52.53 92 GLY A CA 1
ATOM 735 C C . GLY A 1 92 ? 4.511 21.320 -85.285 1.00 52.53 92 GLY A C 1
ATOM 736 O O . GLY A 1 92 ? 4.113 21.054 -86.408 1.00 52.53 92 GLY A O 1
ATOM 737 N N . ASP A 1 93 ? 4.057 22.372 -84.597 1.00 47.81 93 ASP A N 1
ATOM 738 C CA . ASP A 1 93 ? 3.131 23.351 -85.196 1.00 47.81 93 ASP A CA 1
ATOM 739 C C . ASP A 1 93 ? 3.652 24.791 -85.038 1.00 47.81 93 ASP A C 1
ATOM 741 O O . ASP A 1 93 ? 3.135 25.616 -84.289 1.00 47.81 93 ASP A O 1
ATOM 745 N N . ALA A 1 94 ? 4.757 25.066 -85.732 1.00 41.66 94 ALA A N 1
ATOM 746 C CA . ALA A 1 94 ? 5.150 26.390 -86.210 1.00 41.66 94 ALA A CA 1
ATOM 747 C C . ALA A 1 94 ? 6.060 26.185 -87.434 1.00 41.66 94 ALA A C 1
ATOM 749 O O . ALA A 1 94 ? 7.017 25.414 -87.383 1.00 41.66 94 ALA A O 1
ATOM 750 N N . GLY A 1 95 ? 5.705 26.807 -88.558 1.00 35.53 95 GLY A N 1
ATOM 751 C CA . GLY A 1 95 ? 6.282 26.534 -89.874 1.00 35.53 95 GLY A CA 1
ATOM 752 C C . GLY A 1 95 ? 7.775 26.864 -90.050 1.00 35.53 95 GLY A C 1
ATOM 753 O O . GLY A 1 95 ? 8.283 27.833 -89.501 1.00 35.53 95 GLY A O 1
ATOM 754 N N . MET A 1 96 ? 8.412 26.030 -90.885 1.00 34.00 96 MET A N 1
ATOM 755 C CA . MET A 1 96 ? 9.586 26.217 -91.764 1.00 34.00 96 MET A CA 1
ATOM 756 C C . MET A 1 96 ? 10.739 27.161 -91.357 1.00 34.00 96 MET A C 1
ATOM 758 O O . MET A 1 96 ? 10.651 28.366 -91.565 1.00 34.00 96 MET A O 1
ATOM 762 N N . VAL A 1 97 ? 11.901 26.562 -91.034 1.00 33.94 97 VAL A N 1
ATOM 763 C CA . VAL A 1 97 ? 13.140 26.591 -91.861 1.00 33.94 97 VAL A CA 1
ATOM 764 C C . VAL A 1 97 ? 14.044 25.372 -91.544 1.00 33.94 97 VAL A C 1
ATOM 766 O O . VAL A 1 97 ? 14.029 24.870 -90.425 1.00 33.94 97 VAL A O 1
ATOM 769 N N . SER A 1 98 ? 14.752 24.868 -92.567 1.00 35.81 98 SER A N 1
ATOM 770 C CA . SER A 1 98 ? 15.613 23.657 -92.666 1.00 35.81 98 SER A CA 1
ATOM 771 C C . SER A 1 98 ? 16.844 23.660 -91.730 1.00 35.81 98 SER A C 1
ATOM 773 O O . SER A 1 98 ? 17.273 24.733 -91.335 1.00 35.81 98 SER A O 1
ATOM 775 N N . GLU A 1 99 ? 17.460 22.547 -91.297 1.00 28.92 99 GLU A N 1
ATOM 776 C CA . GLU A 1 99 ? 18.239 21.529 -92.045 1.00 28.92 99 GLU A CA 1
ATOM 777 C C . GLU A 1 99 ? 18.438 20.213 -91.233 1.00 28.92 99 GLU A C 1
ATOM 779 O O . GLU A 1 99 ? 18.010 20.093 -90.090 1.00 28.92 99 GLU A O 1
ATOM 784 N N . ALA A 1 100 ? 19.039 19.209 -91.879 1.00 34.66 100 ALA A N 1
ATOM 785 C CA . ALA A 1 100 ? 18.888 17.761 -91.703 1.00 34.66 100 ALA A CA 1
ATOM 786 C C . ALA A 1 100 ? 19.701 17.029 -90.597 1.00 34.66 100 ALA A C 1
ATOM 788 O O . ALA A 1 100 ? 20.768 17.482 -90.201 1.00 34.66 100 ALA A O 1
ATOM 789 N N . ALA A 1 101 ? 19.222 15.797 -90.305 1.00 35.03 101 ALA A N 1
ATOM 790 C CA . ALA A 1 101 ? 19.939 14.560 -89.896 1.00 35.03 101 ALA A CA 1
ATOM 791 C C . ALA A 1 101 ? 20.532 14.507 -88.457 1.00 35.03 101 ALA A C 1
ATOM 793 O O . ALA A 1 101 ? 21.037 15.500 -87.962 1.00 35.03 101 ALA A O 1
ATOM 794 N N . ASP A 1 102 ? 20.551 13.418 -87.675 1.00 27.84 102 ASP A N 1
ATOM 795 C CA . ASP A 1 102 ? 20.225 11.990 -87.817 1.00 27.84 102 ASP A CA 1
ATOM 796 C C . ASP A 1 102 ? 20.127 11.367 -86.392 1.00 27.84 102 ASP A C 1
ATOM 798 O O . ASP A 1 102 ? 20.797 11.839 -85.474 1.00 27.84 102 ASP A O 1
ATOM 802 N N . GLY A 1 103 ? 19.364 10.279 -86.225 1.00 30.64 103 GLY A N 1
ATOM 803 C CA . GLY A 1 103 ? 19.653 9.212 -85.246 1.00 30.64 103 GLY A CA 1
ATOM 804 C C . GLY A 1 103 ? 19.178 9.293 -83.775 1.00 30.64 103 GLY A C 1
ATOM 805 O O . GLY A 1 103 ? 19.739 10.008 -82.955 1.00 30.64 103 GLY A O 1
ATOM 806 N N . GLY A 1 104 ? 18.295 8.354 -83.388 1.00 28.61 104 GLY A N 1
ATOM 807 C CA . GLY A 1 104 ? 18.476 7.581 -82.141 1.00 28.61 104 GLY A CA 1
ATOM 808 C C . GLY A 1 104 ? 17.400 7.671 -81.044 1.00 28.61 104 GLY A C 1
ATOM 809 O O . GLY A 1 104 ? 17.223 8.696 -80.404 1.00 28.61 104 GLY A O 1
ATOM 810 N N . ALA A 1 105 ? 16.737 6.535 -80.785 1.00 35.38 105 ALA A N 1
ATOM 811 C CA . ALA A 1 105 ? 15.800 6.231 -79.689 1.00 35.38 105 ALA A CA 1
ATOM 812 C C . ALA A 1 105 ? 16.374 6.547 -78.277 1.00 35.38 105 ALA A C 1
ATOM 814 O O . ALA A 1 105 ? 17.575 6.694 -78.120 1.00 35.38 105 ALA A O 1
ATOM 815 N N . SER A 1 106 ? 15.638 6.649 -77.166 1.00 30.53 106 SER A N 1
ATOM 816 C CA . SER A 1 106 ? 14.578 5.784 -76.631 1.00 30.53 106 SER A CA 1
ATOM 817 C C . SER A 1 106 ? 14.030 6.389 -75.323 1.00 30.53 106 SER A C 1
ATOM 819 O O . SER A 1 106 ? 14.648 7.264 -74.724 1.00 30.53 106 SER A O 1
ATOM 821 N N . GLY A 1 107 ? 12.861 5.921 -74.883 1.00 39.97 107 GLY A N 1
ATOM 822 C CA . GLY A 1 107 ? 12.016 6.563 -73.874 1.00 39.97 107 GLY A CA 1
ATOM 823 C C . GLY A 1 107 ? 12.551 6.683 -72.442 1.00 39.97 107 GLY A C 1
ATOM 824 O O . GLY A 1 107 ? 13.387 5.927 -71.973 1.00 39.97 107 GLY A O 1
ATOM 825 N N . SER A 1 108 ? 11.926 7.583 -71.689 1.00 33.03 108 SER A N 1
ATOM 826 C CA . SER A 1 108 ? 11.190 7.233 -70.466 1.00 33.03 108 SER A CA 1
ATOM 827 C C . SER A 1 108 ? 10.398 8.462 -70.020 1.00 33.03 108 SER A C 1
ATOM 829 O O . SER A 1 108 ? 10.932 9.562 -69.897 1.00 33.03 108 SER A O 1
ATOM 831 N N . GLY A 1 109 ? 9.087 8.307 -69.831 1.00 41.09 109 GLY A N 1
ATOM 832 C CA . GLY A 1 109 ? 8.280 9.357 -69.222 1.00 41.09 109 GLY A CA 1
ATOM 833 C C . GLY A 1 109 ? 8.770 9.572 -67.795 1.00 41.09 109 GLY A C 1
ATOM 834 O O . GLY A 1 109 ? 8.554 8.710 -66.948 1.00 41.09 109 GLY A O 1
ATOM 835 N N . GLN A 1 110 ? 9.438 10.696 -67.538 1.00 43.84 110 GLN A N 1
ATOM 836 C CA . GLN A 1 110 ? 9.873 11.077 -66.199 1.00 43.84 110 GLN A CA 1
ATOM 837 C C . GLN A 1 110 ? 8.629 11.326 -65.337 1.00 43.84 110 GLN A C 1
ATOM 839 O O . GLN A 1 110 ? 7.993 12.379 -65.401 1.00 43.84 110 GLN A O 1
ATOM 844 N N . GLY A 1 111 ? 8.232 10.318 -64.560 1.00 49.81 111 GLY A N 1
ATOM 845 C CA . GLY A 1 111 ? 7.416 10.547 -63.378 1.00 49.81 111 GLY A CA 1
ATOM 846 C C . GLY A 1 111 ? 8.226 11.411 -62.418 1.00 49.81 111 GLY A C 1
ATOM 847 O O . GLY A 1 111 ? 9.392 11.115 -62.163 1.00 49.81 111 GLY A O 1
ATOM 848 N N . LEU A 1 112 ? 7.635 12.496 -61.918 1.00 53.19 112 LEU A N 1
ATOM 849 C CA . LEU A 1 112 ? 8.263 13.333 -60.903 1.00 53.19 112 LEU A CA 1
ATOM 850 C C . LEU A 1 112 ? 8.354 12.507 -59.608 1.00 53.19 112 LEU A C 1
ATOM 852 O O . LEU A 1 112 ? 7.369 12.369 -58.886 1.00 53.19 112 LEU A O 1
ATOM 856 N N . VAL A 1 113 ? 9.511 11.896 -59.353 1.00 54.41 113 VAL A N 1
ATOM 857 C CA . VAL A 1 113 ? 9.782 11.177 -58.104 1.00 54.41 113 VAL A CA 1
ATOM 858 C C . VAL A 1 113 ? 10.123 12.216 -57.042 1.00 54.41 113 VAL A C 1
ATOM 860 O O . VAL A 1 113 ? 11.242 12.724 -56.988 1.00 54.41 113 VAL A O 1
ATOM 863 N N . THR A 1 114 ? 9.161 12.549 -56.187 1.00 57.72 114 THR A N 1
ATOM 864 C CA . THR A 1 114 ? 9.433 13.295 -54.955 1.00 57.72 114 THR A CA 1
ATOM 865 C C . THR A 1 114 ? 10.049 12.345 -53.934 1.00 57.72 114 THR A C 1
ATOM 867 O O . THR A 1 114 ? 9.359 11.499 -53.367 1.00 57.72 114 THR A O 1
ATOM 870 N N . LYS A 1 115 ? 11.362 12.465 -53.711 1.00 67.62 115 LYS A N 1
ATOM 871 C CA . LYS A 1 115 ? 12.044 11.810 -52.590 1.00 67.62 115 LYS A CA 1
ATOM 872 C C . LYS A 1 115 ? 11.742 12.586 -51.313 1.00 67.62 115 LYS A C 1
ATOM 874 O O . LYS A 1 115 ? 12.022 13.782 -51.247 1.00 67.62 115 LYS A O 1
ATOM 879 N N . SER A 1 116 ? 11.190 11.916 -50.308 1.00 70.69 116 SER A N 1
ATOM 880 C CA . SER A 1 116 ? 11.050 12.481 -48.964 1.00 70.69 116 SER A CA 1
ATOM 881 C C . SER A 1 116 ? 11.920 11.694 -47.989 1.00 70.69 116 SER A C 1
ATOM 883 O O . SER A 1 116 ? 12.033 10.472 -48.084 1.00 70.69 116 SER A O 1
ATOM 885 N N . VAL A 1 117 ? 12.583 12.407 -47.083 1.00 74.25 117 VAL A N 1
ATOM 886 C CA . VAL A 1 117 ? 13.466 11.815 -46.076 1.00 74.25 117 VAL A CA 1
ATOM 887 C C . VAL A 1 117 ? 12.715 11.752 -44.753 1.00 74.25 117 VAL A C 1
ATOM 889 O O . VAL A 1 117 ? 12.239 12.781 -44.268 1.00 74.25 117 VAL A O 1
ATOM 892 N N . ARG A 1 118 ? 12.624 10.562 -44.149 1.00 79.38 118 ARG A N 1
ATOM 893 C CA . ARG A 1 118 ? 12.052 10.368 -42.812 1.00 79.38 118 ARG A CA 1
ATOM 894 C C . ARG A 1 118 ? 13.131 9.875 -41.855 1.00 79.38 118 ARG A C 1
ATOM 896 O O . ARG A 1 118 ? 13.806 8.889 -42.114 1.00 79.38 118 ARG A O 1
ATOM 903 N N . MET A 1 119 ? 13.258 10.544 -40.715 1.00 74.31 119 MET A N 1
ATOM 904 C CA . MET A 1 119 ? 14.071 10.060 -39.598 1.00 74.31 119 MET A CA 1
ATOM 905 C C . MET A 1 119 ? 13.236 9.065 -38.782 1.00 74.31 119 MET A C 1
ATOM 907 O O . MET A 1 119 ? 12.146 9.409 -38.317 1.00 74.31 119 MET A O 1
ATOM 911 N N . VAL A 1 120 ? 13.729 7.841 -38.608 1.00 77.69 120 VAL A N 1
ATOM 912 C CA . VAL A 1 120 ? 13.080 6.769 -37.840 1.00 77.69 120 VAL A CA 1
ATOM 913 C C . VAL A 1 120 ? 14.029 6.309 -36.738 1.00 77.69 120 VAL A C 1
ATOM 915 O O . VAL A 1 120 ? 15.206 6.080 -36.983 1.00 77.69 120 VAL A O 1
ATOM 918 N N . ARG A 1 121 ? 13.541 6.167 -35.502 1.00 77.00 121 ARG A N 1
ATOM 919 C CA . ARG A 1 121 ? 14.327 5.558 -34.421 1.00 77.00 121 ARG A CA 1
ATOM 920 C C . ARG A 1 121 ? 14.217 4.040 -34.507 1.00 77.00 121 ARG A C 1
ATOM 922 O O . ARG A 1 121 ? 13.112 3.505 -34.484 1.00 77.00 121 ARG A O 1
ATOM 929 N N . GLN A 1 122 ? 15.350 3.353 -34.623 1.00 73.44 122 GLN A N 1
ATOM 930 C CA . GLN A 1 122 ? 15.407 1.893 -34.683 1.00 73.44 122 GLN A CA 1
ATOM 931 C C . GLN A 1 122 ? 16.234 1.319 -33.524 1.00 73.44 122 GLN A C 1
ATOM 933 O O . GLN A 1 122 ? 17.203 1.924 -33.069 1.00 73.44 122 GLN A O 1
ATOM 938 N N . ASN A 1 123 ? 15.881 0.113 -33.069 1.00 68.31 123 ASN A N 1
ATOM 939 C CA . ASN A 1 123 ? 16.566 -0.622 -31.995 1.00 68.31 123 ASN A CA 1
ATOM 940 C C . ASN A 1 123 ? 17.231 -1.905 -32.537 1.00 68.31 123 ASN A C 1
ATOM 942 O O . ASN A 1 123 ? 16.974 -3.020 -32.090 1.00 68.31 123 ASN A O 1
ATOM 946 N N . THR A 1 124 ? 18.019 -1.760 -33.602 1.00 66.38 124 THR A N 1
ATOM 947 C CA . THR A 1 124 ? 18.651 -2.875 -34.336 1.00 66.38 124 THR A CA 1
ATOM 948 C C . THR A 1 124 ? 20.174 -2.936 -34.162 1.00 66.38 124 THR A C 1
ATOM 950 O O . THR A 1 124 ? 20.803 -3.894 -34.615 1.00 66.38 124 THR A O 1
ATOM 953 N N . ASN A 1 125 ? 20.789 -1.957 -33.485 1.00 64.62 125 ASN A N 1
ATOM 954 C CA . ASN A 1 125 ? 22.245 -1.820 -33.446 1.00 64.62 125 ASN A CA 1
ATOM 955 C C . ASN A 1 125 ? 22.880 -2.676 -32.340 1.00 64.62 125 ASN A C 1
ATOM 957 O O . ASN A 1 125 ? 22.604 -2.496 -31.156 1.00 64.62 125 ASN A O 1
ATOM 961 N N . ARG A 1 126 ? 23.767 -3.604 -32.712 1.00 65.56 126 ARG A N 1
ATOM 962 C CA . ARG A 1 126 ? 24.455 -4.522 -31.782 1.00 65.56 126 ARG A CA 1
ATOM 963 C C . ARG A 1 126 ? 25.779 -3.940 -31.282 1.00 65.56 126 ARG A C 1
ATOM 965 O O . ARG A 1 126 ? 26.815 -4.596 -31.353 1.00 65.56 126 ARG A O 1
ATOM 972 N N . THR A 1 127 ? 25.770 -2.695 -30.811 1.00 75.56 127 THR A N 1
ATOM 973 C CA . THR A 1 127 ? 26.977 -2.094 -30.223 1.00 75.56 127 THR A CA 1
ATOM 974 C C . THR A 1 127 ? 27.201 -2.617 -28.798 1.00 75.56 127 THR A C 1
ATOM 976 O O . THR A 1 127 ? 26.236 -2.972 -28.111 1.00 75.56 127 THR A O 1
ATOM 979 N N . PRO A 1 128 ? 28.455 -2.650 -28.303 1.00 74.31 128 PRO A N 1
ATOM 980 C CA . PRO A 1 128 ? 28.745 -3.082 -26.932 1.00 74.31 128 PRO A CA 1
ATOM 981 C C . PRO A 1 128 ? 28.004 -2.242 -25.877 1.00 74.31 128 PRO A C 1
ATOM 983 O O . PRO A 1 128 ? 27.590 -2.774 -24.852 1.00 74.31 128 PRO A O 1
ATOM 986 N N . HIS A 1 129 ? 27.767 -0.955 -26.153 1.00 79.94 129 HIS A N 1
ATOM 987 C CA . HIS A 1 129 ? 26.952 -0.074 -25.314 1.00 79.94 129 HIS A CA 1
ATOM 988 C C . HIS A 1 129 ? 25.491 -0.546 -25.229 1.00 79.94 129 HIS A C 1
ATOM 990 O O . HIS A 1 129 ? 24.958 -0.690 -24.132 1.00 79.94 129 HIS A O 1
ATOM 996 N N . VAL A 1 130 ? 24.856 -0.871 -26.362 1.00 85.00 130 VAL A N 1
ATOM 997 C CA . VAL A 1 130 ? 23.466 -1.370 -26.397 1.00 85.00 130 VAL A CA 1
ATOM 998 C C . VAL A 1 130 ? 23.323 -2.698 -25.644 1.00 85.00 130 VAL A C 1
ATOM 1000 O O . VAL A 1 130 ? 22.326 -2.905 -24.952 1.00 85.00 130 VAL A O 1
ATOM 1003 N N . ALA A 1 131 ? 24.332 -3.575 -25.690 1.00 87.12 131 ALA A N 1
ATOM 1004 C CA . ALA A 1 131 ? 24.313 -4.840 -24.949 1.00 87.12 131 ALA A CA 1
ATOM 1005 C C . ALA A 1 131 ? 24.197 -4.649 -23.419 1.00 87.12 131 ALA A C 1
ATOM 1007 O O . ALA A 1 131 ? 23.537 -5.448 -22.748 1.00 87.12 131 ALA A O 1
ATOM 1008 N N . LEU A 1 132 ? 24.782 -3.580 -22.860 1.00 89.50 132 LEU A N 1
ATOM 1009 C CA . LEU A 1 132 ? 24.649 -3.246 -21.436 1.00 89.50 132 LEU A CA 1
ATOM 1010 C C . LEU A 1 132 ? 23.212 -2.839 -21.085 1.00 89.50 132 LEU A C 1
ATOM 1012 O O . LEU A 1 132 ? 22.657 -3.343 -20.109 1.00 89.50 132 LEU A O 1
ATOM 1016 N N . TYR A 1 133 ? 22.578 -2.003 -21.912 1.00 91.50 133 TYR A N 1
ATOM 1017 C CA . TYR A 1 133 ? 21.174 -1.622 -21.722 1.00 91.50 133 TYR A CA 1
ATOM 1018 C C . TYR A 1 133 ? 20.225 -2.810 -21.880 1.00 91.50 133 TYR A C 1
ATOM 1020 O O . TYR A 1 133 ? 19.277 -2.928 -21.110 1.00 91.50 133 TYR A O 1
ATOM 1028 N N . GLN A 1 134 ? 20.489 -3.734 -22.807 1.00 90.31 134 GLN A N 1
ATOM 1029 C CA . GLN A 1 134 ? 19.703 -4.967 -22.940 1.00 90.31 134 GLN A CA 1
ATOM 1030 C C . GLN A 1 134 ? 19.782 -5.848 -21.688 1.00 90.31 134 GLN A C 1
ATOM 1032 O O . GLN A 1 134 ? 18.790 -6.472 -21.306 1.00 90.31 134 GLN A O 1
ATOM 1037 N N . ARG A 1 135 ? 20.952 -5.917 -21.042 1.00 92.06 135 ARG A N 1
ATOM 1038 C CA . ARG A 1 135 ? 21.107 -6.617 -19.763 1.00 92.06 135 ARG A CA 1
ATOM 1039 C C . ARG A 1 135 ? 20.345 -5.899 -18.653 1.00 92.06 135 ARG A C 1
ATOM 1041 O O . ARG A 1 135 ? 19.536 -6.531 -17.985 1.00 92.06 135 ARG A O 1
ATOM 1048 N N . TYR A 1 136 ? 20.523 -4.587 -18.538 1.00 94.50 136 TYR A N 1
ATOM 1049 C CA . TYR A 1 136 ? 19.825 -3.775 -17.544 1.00 94.50 136 TYR A CA 1
ATOM 1050 C C . TYR A 1 136 ? 18.297 -3.832 -17.700 1.00 94.50 136 TYR A C 1
ATOM 1052 O O . TYR A 1 136 ? 17.573 -3.926 -16.715 1.00 94.50 136 TYR A O 1
ATOM 1060 N N . PHE A 1 137 ? 17.790 -3.869 -18.935 1.00 94.19 137 PHE A N 1
ATOM 1061 C CA . PHE A 1 137 ? 16.369 -4.065 -19.218 1.00 94.19 137 PHE A CA 1
ATOM 1062 C C . PHE A 1 137 ? 15.849 -5.374 -18.616 1.00 94.19 137 PHE A C 1
ATOM 1064 O O . PHE A 1 137 ? 14.797 -5.384 -17.987 1.00 94.19 137 PHE A O 1
ATOM 1071 N N . LYS A 1 138 ? 16.599 -6.475 -18.755 1.00 94.62 138 LYS A N 1
ATOM 1072 C CA . LYS A 1 138 ? 16.238 -7.757 -18.130 1.00 94.62 138 LYS A CA 1
ATOM 1073 C C . LYS A 1 138 ? 16.272 -7.665 -16.607 1.00 94.62 138 LYS A C 1
ATOM 1075 O O . LYS A 1 138 ? 15.365 -8.180 -15.959 1.00 94.62 138 LYS A O 1
ATOM 1080 N N . ASP A 1 139 ? 17.277 -6.996 -16.049 1.00 96.50 139 ASP A N 1
ATOM 1081 C CA . ASP A 1 139 ? 17.397 -6.810 -14.601 1.00 96.50 139 ASP A CA 1
ATOM 1082 C C . ASP A 1 139 ? 16.195 -6.026 -14.036 1.00 96.50 139 ASP A C 1
ATOM 1084 O O . ASP A 1 139 ? 15.641 -6.423 -13.011 1.00 96.50 139 ASP A O 1
ATOM 1088 N N . LEU A 1 140 ? 15.707 -4.996 -14.744 1.00 96.50 140 LEU A N 1
ATOM 1089 C CA . LEU A 1 140 ? 14.496 -4.246 -14.374 1.00 96.50 140 LEU A CA 1
ATOM 1090 C C . LEU A 1 140 ? 13.232 -5.119 -14.322 1.00 96.50 140 LEU A C 1
ATOM 1092 O O . LEU A 1 140 ? 12.396 -4.942 -13.434 1.00 96.50 140 LEU A O 1
ATOM 1096 N N . GLU A 1 141 ? 13.067 -6.041 -15.272 1.00 96.62 141 GLU A N 1
ATOM 1097 C CA . GLU A 1 141 ? 11.926 -6.970 -15.309 1.00 96.62 141 GLU A CA 1
ATOM 1098 C C . GLU A 1 141 ? 11.986 -7.960 -14.136 1.00 96.62 141 GLU A C 1
ATOM 1100 O O . GLU A 1 141 ? 10.986 -8.203 -13.451 1.00 96.62 141 GLU A O 1
ATOM 1105 N N . VAL A 1 142 ? 13.180 -8.495 -13.856 1.00 97.25 142 VAL A N 1
ATOM 1106 C CA . VAL A 1 142 ? 13.413 -9.408 -12.729 1.00 97.25 142 VAL A CA 1
ATOM 1107 C C . VAL A 1 142 ? 13.157 -8.701 -11.396 1.00 97.25 142 VAL A C 1
ATOM 1109 O O . VAL A 1 142 ? 12.443 -9.238 -10.543 1.00 97.25 142 VAL A O 1
ATOM 1112 N N . GLU A 1 143 ? 13.679 -7.486 -11.221 1.00 96.06 143 GLU A N 1
ATOM 1113 C CA . GLU A 1 143 ? 13.441 -6.668 -10.029 1.00 96.06 143 GLU A CA 1
ATOM 1114 C C . GLU A 1 143 ? 11.943 -6.407 -9.832 1.00 96.06 143 GLU A C 1
ATOM 1116 O O . GLU A 1 143 ? 11.417 -6.589 -8.729 1.00 96.06 143 GLU A O 1
ATOM 1121 N N . PHE A 1 144 ? 11.227 -6.046 -10.900 1.00 97.31 144 PHE A N 1
ATOM 1122 C CA . PHE A 1 144 ? 9.797 -5.768 -10.822 1.00 97.31 144 PHE A CA 1
ATOM 1123 C C . PHE A 1 144 ? 8.975 -7.005 -10.448 1.00 97.31 144 PHE A C 1
ATOM 1125 O O . PHE A 1 144 ? 8.079 -6.909 -9.604 1.00 97.31 144 PHE A O 1
ATOM 1132 N N . TYR A 1 145 ? 9.316 -8.180 -10.984 1.00 96.62 145 TYR A N 1
ATOM 1133 C CA . TYR A 1 145 ? 8.697 -9.443 -10.578 1.00 96.62 145 TYR A CA 1
ATOM 1134 C C . TYR A 1 145 ? 8.871 -9.708 -9.074 1.00 96.62 145 TYR A C 1
ATOM 1136 O O . TYR A 1 145 ? 7.891 -9.986 -8.369 1.00 96.62 145 TYR A O 1
ATOM 1144 N N . PHE A 1 146 ? 10.098 -9.593 -8.556 1.00 97.38 146 PHE A N 1
ATOM 1145 C CA . PHE A 1 146 ? 10.355 -9.806 -7.130 1.00 97.38 146 PHE A CA 1
ATOM 1146 C C . PHE A 1 146 ? 9.669 -8.758 -6.261 1.00 97.38 146 PHE A C 1
ATOM 1148 O O . PHE A 1 146 ? 9.108 -9.119 -5.222 1.00 97.38 146 PHE A O 1
ATOM 1155 N N . LYS A 1 147 ? 9.638 -7.498 -6.705 1.00 96.56 147 LYS A N 1
ATOM 1156 C CA . LYS A 1 147 ? 8.916 -6.421 -6.031 1.00 96.56 147 LYS A CA 1
ATOM 1157 C C . LYS A 1 147 ? 7.431 -6.744 -5.916 1.00 96.56 147 LYS A C 1
ATOM 1159 O O . LYS A 1 147 ? 6.925 -6.798 -4.801 1.00 96.56 147 LYS A O 1
ATOM 1164 N N . LEU A 1 148 ? 6.749 -7.058 -7.020 1.00 96.25 148 LEU A N 1
ATOM 1165 C CA . LEU A 1 148 ? 5.321 -7.404 -7.005 1.00 96.25 148 LEU A CA 1
ATOM 1166 C C . LEU A 1 148 ? 5.024 -8.596 -6.088 1.00 96.25 148 LEU A C 1
ATOM 1168 O O . LEU A 1 148 ? 4.092 -8.555 -5.279 1.00 96.25 148 LEU A O 1
ATOM 1172 N N . ARG A 1 149 ? 5.842 -9.650 -6.176 1.00 97.44 149 ARG A N 1
ATOM 1173 C CA . ARG A 1 149 ? 5.716 -10.845 -5.331 1.00 97.44 149 ARG A CA 1
ATOM 1174 C C . ARG A 1 149 ? 5.921 -10.524 -3.849 1.00 97.44 149 ARG A C 1
ATOM 1176 O O . ARG A 1 149 ? 5.213 -11.073 -3.004 1.00 97.44 149 ARG A O 1
ATOM 1183 N N . HIS A 1 150 ? 6.878 -9.660 -3.524 1.00 97.12 150 HIS A N 1
ATOM 1184 C CA . HIS A 1 150 ? 7.134 -9.206 -2.160 1.00 97.12 150 HIS A CA 1
ATOM 1185 C C . HIS A 1 150 ? 5.983 -8.338 -1.634 1.00 97.12 150 HIS A C 1
ATOM 1187 O O . HIS A 1 150 ? 5.458 -8.616 -0.557 1.00 97.12 150 HIS A O 1
ATOM 1193 N N . THR A 1 151 ? 5.510 -7.371 -2.425 1.00 96.69 151 THR A N 1
ATOM 1194 C CA . THR A 1 151 ? 4.365 -6.518 -2.084 1.00 96.69 151 THR A CA 1
ATOM 1195 C C . THR A 1 151 ? 3.118 -7.353 -1.798 1.00 96.69 151 THR A C 1
ATOM 1197 O O . THR A 1 151 ? 2.471 -7.146 -0.774 1.00 96.69 151 THR A O 1
ATOM 1200 N N . ALA A 1 152 ? 2.796 -8.343 -2.639 1.00 95.88 152 ALA A N 1
ATOM 1201 C CA . ALA A 1 152 ? 1.638 -9.214 -2.422 1.00 95.88 152 ALA A CA 1
ATOM 1202 C C . ALA A 1 152 ? 1.718 -9.979 -1.088 1.00 95.88 152 ALA A C 1
ATOM 1204 O O . ALA A 1 152 ? 0.727 -10.072 -0.362 1.00 95.88 152 ALA A O 1
ATOM 1205 N N . ARG A 1 153 ? 2.907 -10.482 -0.733 1.00 97.31 153 ARG A N 1
ATOM 1206 C CA . ARG A 1 153 ? 3.139 -11.181 0.540 1.00 97.31 153 ARG A CA 1
ATOM 1207 C C . ARG A 1 153 ? 3.025 -10.262 1.742 1.00 97.31 153 ARG A C 1
ATOM 1209 O O . ARG A 1 153 ? 2.359 -10.627 2.703 1.00 97.31 153 ARG A O 1
ATOM 1216 N N . ASN A 1 154 ? 3.623 -9.078 1.678 1.00 97.50 154 ASN A N 1
ATOM 1217 C CA . ASN A 1 154 ? 3.527 -8.114 2.769 1.00 97.50 154 ASN A CA 1
ATOM 1218 C C . ASN A 1 154 ? 2.085 -7.669 2.988 1.00 97.50 154 ASN A C 1
ATOM 1220 O O . ASN A 1 154 ? 1.642 -7.621 4.126 1.00 97.50 154 ASN A O 1
ATOM 1224 N N . LEU A 1 155 ? 1.320 -7.430 1.917 1.00 96.88 155 LEU A N 1
ATOM 1225 C CA . LEU A 1 155 ? -0.100 -7.108 2.049 1.00 96.88 155 LEU A CA 1
ATOM 1226 C C . LEU A 1 155 ? -0.873 -8.234 2.746 1.00 96.88 155 LEU A C 1
ATOM 1228 O O . LEU A 1 155 ? -1.673 -7.946 3.632 1.00 96.88 155 LEU A O 1
ATOM 1232 N N . ALA A 1 156 ? -0.619 -9.499 2.395 1.00 97.31 156 ALA A N 1
ATOM 1233 C CA . ALA A 1 156 ? -1.233 -10.638 3.079 1.00 97.31 156 ALA A CA 1
ATOM 1234 C C . ALA A 1 156 ? -0.852 -10.685 4.569 1.00 97.31 156 ALA A C 1
ATOM 1236 O O . ALA A 1 156 ? -1.732 -10.804 5.419 1.00 97.31 156 ALA A O 1
ATOM 1237 N N . LEU A 1 157 ? 0.434 -10.514 4.892 1.00 97.94 157 LEU A N 1
ATOM 1238 C CA . LEU A 1 157 ? 0.914 -10.460 6.276 1.00 97.94 157 LEU A CA 1
ATOM 1239 C C . LEU A 1 157 ? 0.287 -9.302 7.059 1.00 97.94 157 LEU A C 1
ATOM 1241 O O . LEU A 1 157 ? -0.105 -9.491 8.203 1.00 97.94 157 LEU A O 1
ATOM 1245 N N . TYR A 1 158 ? 0.127 -8.127 6.455 1.00 98.25 158 TYR A N 1
ATOM 1246 C CA . TYR A 1 158 ? -0.502 -6.981 7.113 1.00 98.25 158 TYR A CA 1
ATOM 1247 C C . TYR A 1 158 ? -1.977 -7.207 7.416 1.00 98.25 158 TYR A C 1
ATOM 1249 O O . TYR A 1 158 ? -2.437 -6.787 8.474 1.00 98.25 158 TYR A O 1
ATOM 1257 N N . TYR A 1 159 ? -2.717 -7.896 6.542 1.00 98.06 159 TYR A N 1
ATOM 1258 C CA . TYR A 1 159 ? -4.085 -8.297 6.870 1.00 98.06 159 TYR A CA 1
ATOM 1259 C C . TYR A 1 159 ? -4.124 -9.262 8.052 1.00 98.06 159 TYR A C 1
ATOM 1261 O O . TYR A 1 159 ? -4.914 -9.046 8.968 1.00 98.06 159 TYR A O 1
ATOM 1269 N N . MET A 1 160 ? -3.262 -10.282 8.051 1.00 98.06 160 MET A N 1
ATOM 1270 C CA . MET A 1 160 ? -3.204 -11.258 9.142 1.00 98.06 160 MET A CA 1
ATOM 1271 C C . MET A 1 160 ? -2.804 -10.597 10.463 1.00 98.06 160 MET A C 1
ATOM 1273 O O . MET A 1 160 ? -3.468 -10.805 11.470 1.00 98.06 160 MET A O 1
ATOM 1277 N N . ASN A 1 161 ? -1.783 -9.739 10.453 1.00 98.25 161 ASN A N 1
ATOM 1278 C CA . ASN A 1 161 ? -1.310 -9.042 11.646 1.00 98.25 161 ASN A CA 1
ATOM 1279 C C . ASN A 1 161 ? -2.338 -8.035 12.173 1.00 98.25 161 ASN A C 1
ATOM 1281 O O . ASN A 1 161 ? -2.539 -7.947 13.379 1.00 98.25 161 ASN A O 1
ATOM 1285 N N . ALA A 1 162 ? -3.002 -7.277 11.293 1.00 98.00 162 ALA A N 1
ATOM 1286 C CA . ALA A 1 162 ? -4.047 -6.346 11.713 1.00 98.00 162 ALA A CA 1
ATOM 1287 C C . ALA A 1 162 ? -5.249 -7.085 12.317 1.00 98.00 162 ALA A C 1
ATOM 1289 O O . ALA A 1 162 ? -5.813 -6.619 13.304 1.00 98.00 162 ALA A O 1
ATOM 1290 N N . TYR A 1 163 ? -5.621 -8.232 11.741 1.00 98.06 163 TYR A N 1
ATOM 1291 C CA . TYR A 1 163 ? -6.682 -9.082 12.271 1.00 98.06 163 TYR A CA 1
ATOM 1292 C C . TYR A 1 163 ? -6.304 -9.674 13.636 1.00 98.06 163 TYR A C 1
ATOM 1294 O O . TYR A 1 163 ? -7.052 -9.503 14.591 1.00 98.06 163 TYR A O 1
ATOM 1302 N N . ASP A 1 164 ? -5.120 -10.275 13.755 1.00 98.44 164 ASP A N 1
ATOM 1303 C CA . ASP A 1 164 ? -4.609 -10.854 15.005 1.00 98.44 164 ASP A CA 1
ATOM 1304 C C . ASP A 1 164 ? -4.497 -9.804 16.125 1.00 98.44 164 ASP A C 1
ATOM 1306 O O . ASP A 1 164 ? -4.924 -10.029 17.259 1.00 98.44 164 ASP A O 1
ATOM 1310 N N . MET A 1 165 ? -3.983 -8.613 15.799 1.00 97.38 165 MET A N 1
ATOM 1311 C CA . MET A 1 165 ? -3.886 -7.505 16.746 1.00 97.38 165 MET A CA 1
ATOM 1312 C C . MET A 1 165 ? -5.266 -7.001 17.175 1.00 97.38 165 MET A C 1
ATOM 1314 O O . MET A 1 165 ? -5.454 -6.689 18.351 1.00 97.38 165 MET A O 1
ATOM 1318 N N . PHE A 1 166 ? -6.230 -6.938 16.254 1.00 97.19 166 PHE A N 1
ATOM 1319 C CA . PHE A 1 166 ? -7.605 -6.587 16.587 1.00 97.19 166 PHE A CA 1
ATOM 1320 C C . PHE A 1 166 ? -8.237 -7.635 17.503 1.00 97.19 166 PHE A C 1
ATOM 1322 O O . PHE A 1 166 ? -8.734 -7.274 18.562 1.00 97.19 166 PHE A O 1
ATOM 1329 N N . GLU A 1 167 ? -8.177 -8.914 17.135 1.00 97.44 167 GLU A N 1
ATOM 1330 C CA . GLU A 1 167 ? -8.810 -10.015 17.866 1.00 97.44 167 GLU A CA 1
ATOM 1331 C C . GLU A 1 167 ? -8.277 -10.129 19.298 1.00 97.44 167 GLU A C 1
ATOM 1333 O O . GLU A 1 167 ? -9.054 -10.191 20.248 1.00 97.44 167 GLU A O 1
ATOM 1338 N N . LYS A 1 168 ? -6.957 -10.039 19.488 1.00 97.62 168 LYS A N 1
ATOM 1339 C CA . LYS A 1 168 ? -6.338 -10.095 20.824 1.00 97.62 168 LYS A CA 1
ATOM 1340 C C . LYS A 1 168 ? -6.680 -8.902 21.716 1.00 97.62 168 LYS A C 1
ATOM 1342 O O . LYS A 1 168 ? -6.598 -9.013 22.935 1.00 97.62 168 LYS A O 1
ATOM 1347 N N . ASN A 1 169 ? -7.031 -7.760 21.128 1.00 96.62 169 ASN A N 1
ATOM 1348 C CA . ASN A 1 169 ? -7.227 -6.503 21.853 1.00 96.62 169 ASN A CA 1
ATOM 1349 C C . ASN A 1 169 ? -8.649 -5.940 21.702 1.00 96.62 169 ASN A C 1
ATOM 1351 O O . ASN A 1 169 ? -8.888 -4.780 22.049 1.00 96.62 169 ASN A O 1
ATOM 1355 N N . TRP A 1 170 ? -9.593 -6.733 21.188 1.00 94.94 170 TRP A N 1
ATOM 1356 C CA . TRP A 1 170 ? -10.883 -6.244 20.694 1.00 94.94 170 TRP A CA 1
ATOM 1357 C C . TRP A 1 170 ? -11.683 -5.498 21.772 1.00 94.94 170 TRP A C 1
ATOM 1359 O O . TRP A 1 170 ? -12.241 -4.434 21.499 1.00 94.94 170 TRP A O 1
ATOM 1369 N N . GLU A 1 171 ? -11.647 -5.976 23.020 1.00 93.81 171 GLU A N 1
ATOM 1370 C CA . GLU A 1 171 ? -12.305 -5.333 24.163 1.00 93.81 171 GLU A CA 1
ATOM 1371 C C . GLU A 1 171 ? -11.781 -3.917 24.410 1.00 93.81 171 GLU A C 1
ATOM 1373 O O . GLU A 1 171 ? -12.563 -2.986 24.587 1.00 93.81 171 GLU A O 1
ATOM 1378 N N . LYS A 1 172 ? -10.457 -3.725 24.393 1.00 94.81 172 LYS A N 1
ATOM 1379 C CA . LYS A 1 172 ? -9.833 -2.410 24.615 1.00 94.81 172 LYS A CA 1
ATOM 1380 C C . LYS A 1 172 ? -9.975 -1.503 23.399 1.00 94.81 172 LYS A C 1
ATOM 1382 O O . LYS A 1 172 ? -10.081 -0.291 23.558 1.00 94.81 172 LYS A O 1
ATOM 1387 N N . VAL A 1 173 ? -10.024 -2.079 22.199 1.00 94.75 173 VAL A N 1
ATOM 1388 C CA . VAL A 1 173 ? -10.254 -1.332 20.959 1.00 94.75 173 VAL A CA 1
ATOM 1389 C C . VAL A 1 173 ? -11.686 -0.790 20.893 1.00 94.75 173 VAL A C 1
ATOM 1391 O O . VAL A 1 173 ? -11.877 0.355 20.483 1.00 94.75 173 VAL A O 1
ATOM 1394 N N . LEU A 1 174 ? -12.689 -1.567 21.311 1.00 93.06 174 LEU A N 1
ATOM 1395 C CA . LEU A 1 174 ? -14.091 -1.133 21.322 1.00 93.06 174 LEU A CA 1
ATOM 1396 C C . LEU A 1 174 ? -14.453 -0.316 22.565 1.00 93.06 174 LEU A C 1
ATOM 1398 O O . LEU A 1 174 ? -15.175 0.678 22.457 1.00 93.06 174 LEU A O 1
ATOM 1402 N N . PHE A 1 175 ? -13.952 -0.730 23.727 1.00 93.69 175 PHE A N 1
ATOM 1403 C CA . PHE A 1 175 ? -14.290 -0.187 25.041 1.00 93.69 175 PHE A CA 1
ATOM 1404 C C . PHE A 1 175 ? -13.014 0.146 25.827 1.00 93.69 175 PHE A C 1
ATOM 1406 O O . PHE A 1 175 ? -12.721 -0.486 26.847 1.00 93.69 175 PHE A O 1
ATOM 1413 N N . PRO A 1 176 ? -12.260 1.184 25.418 1.00 93.94 176 PRO A N 1
ATOM 1414 C CA . PRO A 1 176 ? -10.970 1.526 26.026 1.00 93.94 176 PRO A CA 1
ATOM 1415 C C . PRO A 1 176 ? -11.057 1.823 27.532 1.00 93.94 176 PRO A C 1
ATOM 1417 O O . PRO A 1 176 ? -10.078 1.636 28.250 1.00 93.94 176 PRO A O 1
ATOM 1420 N N . ARG A 1 177 ? -12.238 2.228 28.023 1.00 91.62 177 ARG A N 1
ATOM 1421 C CA . ARG A 1 177 ? -12.531 2.491 29.445 1.00 91.62 177 ARG A CA 1
ATOM 1422 C C . ARG A 1 177 ? -13.531 1.516 30.080 1.00 91.62 177 ARG A C 1
ATOM 1424 O O . ARG A 1 177 ? -14.008 1.772 31.178 1.00 91.62 177 ARG A O 1
ATOM 1431 N N . GLY A 1 178 ? -13.900 0.431 29.396 1.00 84.06 178 GLY A N 1
ATOM 1432 C CA . GLY A 1 178 ? -14.809 -0.597 29.927 1.00 84.06 178 GLY A CA 1
ATOM 1433 C C . GLY A 1 178 ? -16.307 -0.248 29.944 1.00 84.06 178 GLY A C 1
ATOM 1434 O O . GLY A 1 178 ? -17.115 -1.100 30.294 1.00 84.06 178 GLY A O 1
ATOM 1435 N N . GLN A 1 179 ? -16.707 0.954 29.510 1.00 71.44 179 GLN A N 1
ATOM 1436 C CA . GLN A 1 179 ? -18.098 1.440 29.598 1.00 71.44 179 GLN A CA 1
ATOM 1437 C C . GLN A 1 179 ? -19.125 0.675 28.728 1.00 71.44 179 GLN A C 1
ATOM 1439 O O . GLN A 1 179 ? -20.317 0.916 28.870 1.00 71.44 179 GLN A O 1
ATOM 1444 N N . GLY A 1 180 ? -18.708 -0.256 27.858 1.00 61.78 180 GLY A N 1
ATOM 1445 C CA . GLY A 1 180 ? -19.623 -1.034 27.004 1.00 61.78 180 GLY A CA 1
ATOM 1446 C C . GLY A 1 180 ? -19.752 -2.528 27.315 1.00 61.78 180 GLY A C 1
ATOM 1447 O O . GLY A 1 180 ? -20.602 -3.179 26.715 1.00 61.78 180 GLY A O 1
ATOM 1448 N N . MET A 1 181 ? -18.984 -3.081 28.264 1.00 53.88 181 MET A N 1
ATOM 1449 C CA . MET A 1 181 ? -19.050 -4.521 28.588 1.00 53.88 181 MET A CA 1
ATOM 1450 C C . MET A 1 181 ? -20.394 -4.912 29.240 1.00 53.88 181 MET A C 1
ATOM 1452 O O . MET A 1 181 ? -20.880 -6.022 29.066 1.00 53.88 181 MET A O 1
ATOM 1456 N N . SER A 1 182 ? -21.026 -3.972 29.951 1.00 52.81 182 SER A N 1
ATOM 1457 C CA . SER A 1 182 ? -22.318 -4.150 30.633 1.00 52.81 182 SER A CA 1
ATOM 1458 C C . SER A 1 182 ? -23.539 -4.102 29.702 1.00 52.81 182 SER A C 1
ATOM 1460 O O . SER A 1 182 ? -24.623 -4.475 30.137 1.00 52.81 182 SER A O 1
ATOM 1462 N N . GLY A 1 183 ? -23.407 -3.607 28.465 1.00 51.94 183 GLY A N 1
ATOM 1463 C CA . GLY A 1 183 ? -24.546 -3.362 27.564 1.00 51.94 183 GLY A CA 1
ATOM 1464 C C . GLY A 1 183 ? -24.682 -4.352 26.404 1.00 51.94 183 GLY A C 1
ATOM 1465 O O . GLY A 1 183 ? -25.626 -4.240 25.631 1.00 51.94 183 GLY A O 1
ATOM 1466 N N . LEU A 1 184 ? -23.737 -5.286 26.266 1.00 55.00 184 LEU A N 1
ATOM 1467 C CA . LEU A 1 184 ? -23.644 -6.245 25.154 1.00 55.00 184 LEU A CA 1
ATOM 1468 C C . LEU A 1 184 ? -23.803 -7.710 25.585 1.00 55.00 184 LEU A C 1
ATOM 1470 O O . LEU A 1 184 ? -23.693 -8.596 24.746 1.00 55.00 184 LEU A O 1
ATOM 1474 N N . MET A 1 185 ? -24.085 -7.973 26.867 1.00 39.72 185 MET A N 1
ATOM 1475 C CA . MET A 1 185 ? -24.641 -9.260 27.288 1.00 39.72 185 MET A CA 1
ATOM 1476 C C . MET A 1 185 ? -26.146 -9.274 26.998 1.00 39.72 185 MET A C 1
ATOM 1478 O O . MET A 1 185 ? -26.946 -8.981 27.883 1.00 39.72 185 MET A O 1
ATOM 1482 N N . TYR A 1 186 ? -26.507 -9.576 25.753 1.00 40.84 186 TYR A N 1
ATOM 1483 C CA . TYR A 1 186 ? -27.818 -10.093 25.357 1.00 40.84 186 TYR A CA 1
ATOM 1484 C C . TYR A 1 186 ? -27.629 -11.105 24.232 1.00 40.84 186 TYR A C 1
ATOM 1486 O O . TYR A 1 186 ? -26.884 -10.779 23.279 1.00 40.84 186 TYR A O 1
#

InterPro domains:
  IPR003186 Proteasome activator PA28, C-terminal domain [PF02252] (6-65)
  IPR003186 Proteasome activator PA28, C-terminal domain [PF02252] (123-179)
  IPR009077 Proteasome activator PA28 [PTHR10660] (6-63)
  IPR036252 Proteasome activator superfamily [SSF47216] (7-67)
  IPR036252 Proteasome activator superfamily [SSF47216] (126-182)
  IPR036997 Proteasome activator PA28, C-terminal domain superfamily [G3DSA:1.20.120.180] (2-84)
  IPR036997 Proteasome activator PA28, C-terminal domain superfamily [G3DSA:1.20.120.180] (113-178)

Radius of gyration: 39.09 Å; chains: 1; bounding box: 57×38×127 Å

Sequence (186 aa):
DGACRRFTTLEAWLKLKTPKVEDGNNFGVDVQRQFLSVVQDYRNYAYKELCGLKNHSWNRAVVSESMEHTVTEELSECRKRPEGAPRAPAPGDAGMVSEAADGGASGSGQGLVTKSVRMVRQNTNRTPHVALYQRYFKDLEVEFYFKLRHTARNLALYYMNAYDMFEKNWEKVLFPRGQGMSGLMY

pLDDT: mean 80.36, std 21.47, range [27.84, 98.44]

Secondary structure (DSSP, 8-state):
-HHHHHHHHHHHHHHHTPPPP-SS--HHHHHHHHHHHHHHHHHHHHHHHHHHHHHHHHHHHHHHHHH-EEEEEEEEE--PPPTTPPPPPPS--S-------------------EEEEEEEEE-----HHHHHHHHHHHHHHHHHHHHHHHHHHHHHHHHHHHHHHHHHHHHHHH-TTSTTTTS---

Organism: NCBI:txid327968

Foldseek 3Di:
DVLLVVLVVVLVVLVVLQDDDDDDLCQLVVLSVVLSVLSVVSNVLLVVLVVCPVVLVVVLVVLQLVLWDKDKDKDWDQPDDPPPDDDDDDPDPDDDDDDDDDDDDDDDDDRPTDIDIDIDIDNPDPDPSSVVSVVVSVVSVVVVVVSVVVSVVVSVVSVVVSVVSCVVSVCSSNCVNNPCPVPPPD